Protein AF-A0A8J4VB38-F1 (afdb_monomer)

pLDDT: mean 70.92, std 22.75, range [29.94, 98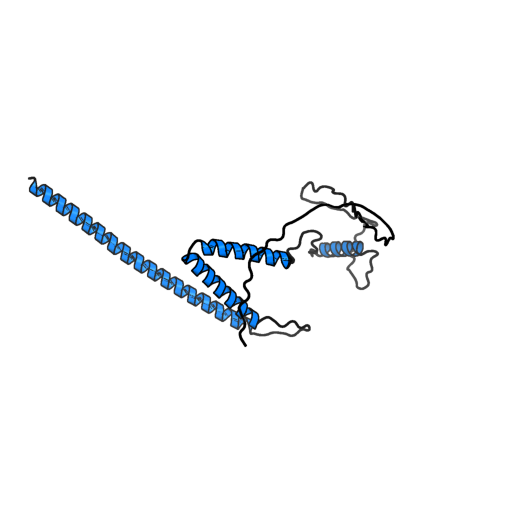.56]

Organism: NCBI:txid60419

Secondary structure (DSSP, 8-state):
---PPPP-------------------------------------------S----S---S----------TT---S-HHHHHHHHHHHHHHTT-------SS--SS---HHHHHHHHHHHHHHHHHHHHT-HHHHHHHHHHHHHHHHHHHHHTTT-------------TTHHHHHHHHHHHHHHHHHHHHHHHHHHHHHHHHHHHHHHHHHHHHHHHHHHHHHHHHHTT-

Sequence (230 aa):
MDFEPLNIENEVMEFDASGSMEDDTATLDVENHDDDYERDYNDESFEGSNPSTSNVFLTHNGEEPNLEPYEGMEFDSEQAARIFYNSYARRIGFSTRCTLGLPSDSQESSAARYDNLRQEAIKYVEEGAESVPIYNVAMAALQEAAKKVAAAKKHGSGVHQSALDNGSPQLQSYSLDQDKEIQALTAELENASQQCEAYRAKLSAVLKNLEEQKLKISVKVQNVRLNLRS

Solvent-accessible surface area (backbone atoms only — not comparable to full-atom values): 15429 Å² total; per-residue (Å²): 141,84,83,81,84,87,84,83,79,93,81,83,85,85,87,86,82,92,87,85,81,89,88,88,86,84,90,81,92,74,78,85,77,82,75,80,78,82,72,90,68,81,83,81,70,89,79,88,75,86,82,84,90,72,86,93,82,89,80,85,74,99,66,87,73,90,72,73,92,55,93,88,73,81,62,101,38,71,67,55,47,52,53,50,54,51,52,50,34,50,74,77,71,42,80,76,84,74,71,76,89,57,88,66,97,71,68,80,48,76,62,55,53,49,53,54,51,49,53,52,54,48,50,55,49,55,61,19,67,75,35,74,73,45,31,54,51,50,52,49,53,52,51,51,50,52,52,52,53,59,54,52,57,76,78,64,84,80,95,76,85,83,84,90,85,80,88,75,85,60,70,59,65,56,51,62,50,53,57,47,52,52,51,52,53,50,52,50,52,51,51,52,49,53,49,51,51,54,50,51,52,54,50,51,54,52,54,54,49,53,52,51,51,52,49,55,50,51,54,50,54,53,49,52,59,49,66,78,71,110

Foldseek 3Di:
DDDDDDDDDDDDDDDDDDDDDDDDDDDDDDDPCPPPPPDDPDPPDDPDDDDDDDDDPDDDDPDDDPDDDDDPDDDPDPVRVVVVVCVNCVVVVHHPPPPPPDDDPPDDDPVRVVVVVVVVVVVLVVQLVVDPVSVVVSVVVVVVVVVVVVVVVVPDDDDDDDDDDDDDPVVVVVVVVVVVVVVVVVVVVVVVVVVVVVVVVVVVVVVVVVVVVVVVVVVVVVVVVVVVVD

Mean predicted aligned error: 24.3 Å

Structure (mmCIF, N/CA/C/O backbone):
data_AF-A0A8J4VB38-F1
#
_entry.id   AF-A0A8J4VB38-F1
#
loop_
_atom_site.group_PDB
_atom_site.id
_atom_site.type_symbol
_atom_site.label_atom_id
_atom_site.label_alt_id
_atom_site.label_comp_id
_atom_site.label_asym_id
_atom_site.label_entity_id
_atom_site.label_seq_id
_atom_site.pdbx_PDB_ins_code
_atom_site.Cartn_x
_atom_site.Cartn_y
_atom_site.Cartn_z
_atom_site.occupancy
_atom_site.B_iso_or_equiv
_atom_site.auth_seq_id
_atom_site.auth_comp_id
_atom_site.auth_asym_id
_atom_site.auth_atom_id
_atom_site.pdbx_PDB_model_num
ATOM 1 N N . MET A 1 1 ? 34.443 -68.037 0.950 1.00 40.59 1 MET A N 1
ATOM 2 C CA . MET A 1 1 ? 35.089 -66.890 0.274 1.00 40.59 1 MET A CA 1
ATOM 3 C C . MET A 1 1 ? 34.704 -65.695 1.097 1.00 40.59 1 MET A C 1
ATOM 5 O O . MET A 1 1 ? 33.592 -65.198 0.969 1.00 40.59 1 MET A O 1
ATOM 9 N N . ASP A 1 2 ? 35.583 -65.350 2.016 1.00 40.06 2 ASP A N 1
ATOM 10 C CA . ASP A 1 2 ? 35.237 -64.622 3.222 1.00 40.06 2 ASP A CA 1
ATOM 11 C C . ASP A 1 2 ? 36.123 -63.380 3.212 1.00 40.06 2 ASP A C 1
ATOM 13 O O . ASP A 1 2 ? 37.342 -63.493 3.087 1.00 40.06 2 ASP A O 1
ATOM 17 N N . PHE A 1 3 ? 35.496 -62.206 3.206 1.00 44.38 3 PHE A N 1
ATOM 18 C CA . PHE A 1 3 ? 36.173 -60.920 3.076 1.00 44.38 3 PHE A CA 1
ATOM 19 C C . PHE A 1 3 ? 36.039 -60.151 4.387 1.00 44.38 3 PHE A C 1
ATOM 21 O O . PHE A 1 3 ? 34.927 -59.914 4.862 1.00 44.38 3 PHE A O 1
ATOM 28 N N . GLU A 1 4 ? 37.176 -59.768 4.960 1.00 61.28 4 GLU A N 1
ATOM 29 C CA . GLU A 1 4 ? 37.238 -58.915 6.146 1.00 61.28 4 GLU A CA 1
ATOM 30 C C . GLU A 1 4 ? 37.005 -57.435 5.778 1.00 61.28 4 GLU A C 1
ATOM 32 O O . GLU A 1 4 ? 37.315 -57.020 4.655 1.00 61.28 4 GLU A O 1
ATOM 37 N N . PRO A 1 5 ? 36.448 -56.620 6.692 1.00 50.09 5 PRO A N 1
ATOM 38 C CA . PRO A 1 5 ? 36.243 -55.194 6.463 1.00 50.09 5 PRO A CA 1
ATOM 39 C C . PRO A 1 5 ? 37.548 -54.403 6.634 1.00 50.09 5 PRO A C 1
ATOM 41 O O . PRO A 1 5 ? 38.309 -54.635 7.573 1.00 50.09 5 PRO A O 1
ATOM 44 N N . LEU A 1 6 ? 37.780 -53.415 5.767 1.00 47.25 6 LEU A N 1
ATOM 45 C CA . LEU A 1 6 ? 38.900 -52.483 5.912 1.00 47.25 6 LEU A CA 1
ATOM 46 C C . LEU A 1 6 ? 38.552 -51.358 6.893 1.00 47.25 6 LEU A C 1
ATOM 48 O O . LEU A 1 6 ? 37.580 -50.629 6.697 1.00 47.25 6 LEU A O 1
ATOM 52 N N . ASN A 1 7 ? 39.382 -51.209 7.923 1.00 41.84 7 ASN A N 1
ATOM 53 C CA . ASN A 1 7 ? 39.377 -50.074 8.840 1.00 41.84 7 ASN A CA 1
ATOM 54 C C . ASN A 1 7 ? 40.265 -48.963 8.249 1.00 41.84 7 ASN A C 1
ATOM 56 O O . ASN A 1 7 ? 41.394 -49.243 7.847 1.00 41.84 7 ASN A O 1
ATOM 60 N N . ILE A 1 8 ? 39.768 -47.726 8.179 1.00 56.31 8 ILE A N 1
ATOM 61 C CA . ILE A 1 8 ? 40.538 -46.553 7.737 1.00 56.31 8 ILE A CA 1
ATOM 62 C C . ILE A 1 8 ? 40.498 -45.525 8.863 1.00 56.31 8 ILE A C 1
ATOM 64 O O . ILE A 1 8 ? 39.429 -45.042 9.235 1.00 56.31 8 ILE A O 1
ATOM 68 N N . GLU A 1 9 ? 41.672 -45.224 9.408 1.00 50.09 9 GLU A N 1
ATOM 69 C CA . GLU A 1 9 ? 41.874 -44.257 10.486 1.00 50.09 9 GLU A CA 1
ATOM 70 C C . GLU A 1 9 ? 42.437 -42.943 9.921 1.00 50.09 9 GLU A C 1
ATOM 72 O O . GLU A 1 9 ? 42.945 -42.898 8.800 1.00 50.09 9 GLU A O 1
ATOM 77 N N . ASN A 1 10 ? 42.302 -41.853 10.679 1.00 42.34 10 ASN A N 1
ATOM 78 C CA . ASN A 1 10 ? 42.813 -40.544 10.272 1.00 42.34 10 ASN A CA 1
ATOM 79 C C . ASN A 1 10 ? 44.345 -40.507 10.346 1.00 42.34 10 ASN A C 1
ATOM 81 O O . ASN A 1 10 ? 44.899 -40.731 11.420 1.00 42.34 10 ASN A O 1
ATOM 85 N N . GLU A 1 11 ? 44.997 -40.042 9.282 1.00 52.12 11 GLU A N 1
ATOM 86 C CA . GLU A 1 11 ? 46.342 -39.466 9.364 1.00 52.12 11 GLU A CA 1
ATOM 87 C C . GLU A 1 11 ? 46.327 -38.012 8.877 1.00 52.12 11 GLU A C 1
ATOM 89 O O . GLU A 1 11 ? 45.588 -37.639 7.962 1.00 52.12 11 GLU A O 1
ATOM 94 N N . VAL A 1 12 ? 47.123 -37.173 9.540 1.00 49.09 12 VAL A N 1
ATOM 95 C CA . VAL A 1 12 ? 47.250 -35.736 9.277 1.00 49.09 12 VAL A CA 1
ATOM 96 C C . VAL A 1 12 ? 48.598 -35.515 8.605 1.00 49.09 12 VAL A C 1
ATOM 98 O O . VAL A 1 12 ? 49.621 -35.871 9.181 1.00 49.09 12 VAL A O 1
ATOM 101 N N . MET A 1 13 ? 48.616 -34.927 7.407 1.00 59.81 13 MET A N 1
ATOM 102 C CA . MET A 1 13 ? 49.867 -34.516 6.763 1.00 59.81 13 MET A CA 1
ATOM 103 C C . MET A 1 13 ? 50.199 -33.067 7.118 1.00 59.81 13 MET A C 1
ATOM 105 O O . MET A 1 13 ? 49.362 -32.173 6.974 1.00 59.81 13 MET A O 1
ATOM 109 N N . GLU A 1 14 ? 51.419 -32.865 7.608 1.00 47.78 14 GLU A N 1
ATOM 110 C CA . GLU A 1 14 ? 51.939 -31.571 8.047 1.00 47.78 14 GLU A CA 1
ATOM 111 C C . GLU A 1 14 ? 52.453 -30.719 6.871 1.00 47.78 14 GLU A C 1
ATOM 113 O O . GLU A 1 14 ? 52.539 -31.165 5.725 1.00 47.78 14 GLU A O 1
ATOM 118 N N . PHE A 1 15 ? 52.754 -29.454 7.163 1.00 40.34 15 PHE A N 1
ATOM 119 C CA . PHE A 1 15 ? 53.189 -28.435 6.209 1.00 40.34 15 PHE A CA 1
ATOM 120 C C . PHE A 1 15 ? 54.667 -28.110 6.441 1.00 40.34 15 PHE A C 1
ATOM 122 O O . PHE A 1 15 ? 55.040 -27.751 7.557 1.00 40.34 15 PHE A O 1
ATOM 129 N N . ASP A 1 16 ? 55.473 -28.171 5.381 1.00 37.62 16 ASP A N 1
ATOM 130 C CA . ASP A 1 16 ? 56.894 -27.806 5.389 1.00 37.62 16 ASP A CA 1
ATOM 131 C C . ASP A 1 16 ? 57.184 -26.708 4.352 1.00 37.62 16 ASP A C 1
ATOM 133 O O . ASP A 1 16 ? 56.470 -26.566 3.355 1.00 37.62 16 ASP A O 1
ATOM 137 N N . ALA A 1 17 ? 58.219 -25.902 4.600 1.00 45.97 17 ALA A N 1
ATOM 138 C CA . ALA A 1 17 ? 58.431 -24.632 3.906 1.00 45.97 17 ALA A CA 1
ATOM 139 C C . ALA A 1 17 ? 59.896 -24.324 3.546 1.00 45.97 17 ALA A C 1
ATOM 141 O O . ALA A 1 17 ? 60.837 -24.778 4.192 1.00 45.97 17 ALA A O 1
ATOM 142 N N . SER A 1 18 ? 60.045 -23.401 2.586 1.00 42.66 18 SER A N 1
ATOM 143 C CA . SER A 1 18 ? 61.279 -22.744 2.113 1.00 42.66 18 SER A CA 1
ATOM 144 C C . SER A 1 18 ? 62.219 -23.544 1.190 1.00 42.66 18 SER A C 1
ATOM 146 O O . SER A 1 18 ? 62.441 -24.739 1.343 1.00 42.66 18 SER A O 1
ATOM 148 N N . GLY A 1 19 ? 62.777 -22.827 0.208 1.00 40.44 19 GLY A N 1
ATOM 149 C CA . GLY A 1 19 ? 63.703 -23.308 -0.823 1.00 40.44 19 GLY A CA 1
ATOM 150 C C . GLY A 1 19 ? 63.726 -22.300 -1.978 1.00 40.44 19 GLY A C 1
ATOM 151 O O . GLY A 1 19 ? 62.687 -22.060 -2.583 1.00 40.44 19 GLY A O 1
ATOM 152 N N . SER A 1 20 ? 64.865 -21.650 -2.223 1.00 40.88 20 SER A N 1
ATOM 153 C CA . SER A 1 20 ? 64.996 -20.501 -3.144 1.00 40.88 20 SER A CA 1
ATOM 154 C C . SER A 1 20 ? 65.910 -20.814 -4.338 1.00 40.88 20 SER A C 1
ATOM 156 O O . SER A 1 20 ? 66.574 -21.850 -4.323 1.00 40.88 20 SER A O 1
ATOM 158 N N . MET A 1 21 ? 66.023 -19.836 -5.253 1.00 39.66 21 MET A N 1
ATOM 159 C CA . MET A 1 21 ? 67.118 -19.591 -6.219 1.00 39.66 21 MET A CA 1
ATOM 160 C C . MET A 1 21 ? 66.860 -19.991 -7.692 1.00 39.66 21 MET A C 1
ATOM 162 O O . MET A 1 21 ? 66.861 -21.168 -8.040 1.00 39.66 21 MET A O 1
ATOM 166 N N . GLU A 1 22 ? 66.604 -18.960 -8.518 1.00 45.66 22 GLU A N 1
ATOM 167 C CA . GLU A 1 22 ? 67.346 -18.531 -9.741 1.00 45.66 22 GLU A CA 1
ATOM 168 C C . GLU A 1 22 ? 68.313 -19.567 -10.391 1.00 45.66 22 GLU A C 1
ATOM 170 O O . GLU A 1 22 ? 69.039 -20.256 -9.677 1.00 45.66 22 GLU A O 1
ATOM 175 N N . ASP A 1 23 ? 68.498 -19.712 -11.717 1.00 42.47 23 ASP A N 1
ATOM 176 C CA . ASP A 1 23 ? 68.126 -18.936 -12.934 1.00 42.47 23 ASP A CA 1
ATOM 177 C C . ASP A 1 23 ? 68.368 -19.845 -14.195 1.00 42.47 23 ASP A C 1
ATOM 179 O O . ASP A 1 23 ? 68.808 -20.982 -14.009 1.00 42.47 23 ASP A O 1
ATOM 183 N N . ASP A 1 24 ? 68.172 -19.556 -15.500 1.00 42.38 24 ASP A N 1
ATOM 184 C CA . ASP A 1 24 ? 67.774 -18.413 -16.372 1.00 42.38 24 ASP A CA 1
ATOM 185 C C . ASP A 1 24 ? 67.319 -18.997 -17.766 1.00 42.38 24 ASP A C 1
ATOM 187 O O . ASP A 1 24 ? 67.449 -20.203 -18.002 1.00 42.38 24 ASP A O 1
ATOM 191 N N . THR A 1 25 ? 66.873 -18.146 -18.709 1.00 35.03 25 THR A N 1
ATOM 192 C CA . THR A 1 25 ? 66.947 -18.204 -20.202 1.00 35.03 25 THR A CA 1
ATOM 193 C C . THR A 1 25 ? 65.642 -18.252 -21.033 1.00 35.03 25 THR A C 1
ATOM 195 O O . THR A 1 25 ? 64.782 -19.110 -20.862 1.00 35.03 25 THR A O 1
ATOM 198 N N . ALA A 1 26 ? 65.596 -17.367 -22.048 1.00 40.06 26 ALA A N 1
ATOM 199 C CA . ALA A 1 26 ? 64.698 -17.314 -23.222 1.00 40.06 26 ALA A CA 1
ATOM 200 C C . ALA A 1 26 ? 63.189 -17.016 -22.984 1.00 40.06 26 ALA A C 1
ATOM 202 O O . ALA A 1 26 ? 62.338 -17.898 -23.040 1.00 40.06 26 ALA A O 1
ATOM 203 N N . THR A 1 27 ? 62.819 -15.764 -22.688 1.00 42.28 27 THR A N 1
ATOM 204 C CA . THR A 1 27 ? 62.381 -14.729 -23.670 1.00 42.28 27 THR A CA 1
ATOM 205 C C . THR A 1 27 ? 61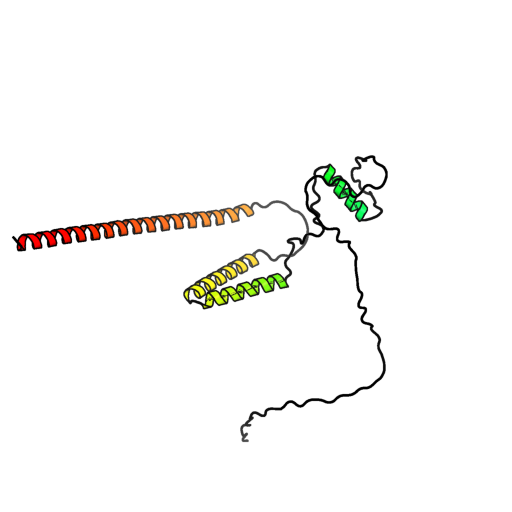.140 -15.056 -24.524 1.00 42.28 27 THR A C 1
ATOM 207 O O . THR A 1 27 ? 61.247 -15.664 -25.592 1.00 42.28 27 THR A O 1
ATOM 210 N N . LEU A 1 28 ? 59.991 -14.495 -24.136 1.00 43.44 28 LEU A N 1
ATOM 211 C CA . LEU A 1 28 ? 58.985 -13.974 -25.069 1.00 43.44 28 LEU A CA 1
ATOM 212 C C . LEU A 1 28 ? 58.445 -12.658 -24.505 1.00 43.44 28 LEU A C 1
ATOM 214 O O . LEU A 1 28 ? 57.726 -12.658 -23.508 1.00 43.44 28 LEU A O 1
ATOM 218 N N . ASP A 1 29 ? 58.807 -11.550 -25.143 1.00 45.84 29 ASP A N 1
ATOM 219 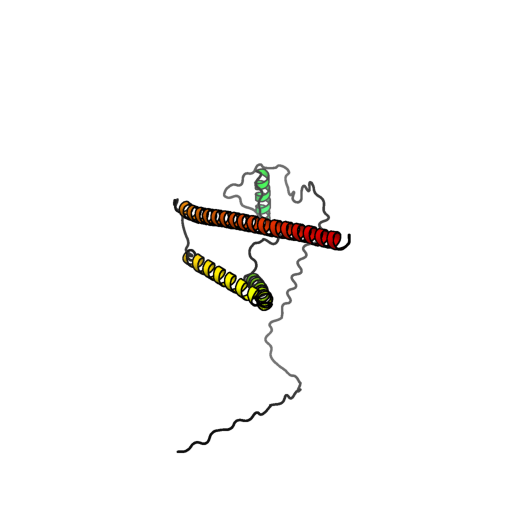C CA . ASP A 1 29 ? 58.418 -10.215 -24.703 1.00 45.84 29 ASP A CA 1
ATOM 220 C C . ASP A 1 29 ? 56.950 -9.930 -25.045 1.00 45.84 29 ASP A C 1
ATOM 222 O O . ASP A 1 29 ? 56.557 -9.857 -26.212 1.00 45.84 29 ASP A O 1
ATOM 226 N N . VAL A 1 30 ? 56.141 -9.725 -24.008 1.00 49.38 30 VAL A N 1
ATOM 227 C CA . VAL A 1 30 ? 54.924 -8.913 -24.074 1.00 49.38 30 VAL A CA 1
ATOM 228 C C . VAL A 1 30 ? 55.053 -7.902 -22.947 1.00 49.38 30 VAL A C 1
ATOM 230 O O . VAL A 1 30 ? 54.778 -8.206 -21.787 1.00 49.38 30 VAL A O 1
ATOM 233 N N . GLU A 1 31 ? 55.565 -6.723 -23.288 1.00 41.19 31 GLU A N 1
ATOM 234 C CA . GLU A 1 31 ? 55.698 -5.611 -22.353 1.00 41.19 31 GLU A CA 1
ATOM 235 C C . GLU A 1 31 ? 54.313 -5.239 -21.804 1.00 41.19 31 GLU A C 1
ATOM 237 O O . GLU A 1 31 ? 53.344 -5.126 -22.561 1.00 41.19 31 GLU A O 1
ATOM 242 N N . ASN A 1 32 ? 54.211 -5.030 -20.488 1.00 46.22 32 ASN A N 1
ATOM 243 C CA . ASN A 1 32 ? 53.030 -4.382 -19.926 1.00 46.22 32 ASN A CA 1
ATOM 244 C C . ASN A 1 32 ? 53.062 -2.924 -20.387 1.00 46.22 32 ASN A C 1
ATOM 246 O O . ASN A 1 32 ? 53.842 -2.123 -19.872 1.00 46.22 32 ASN A O 1
ATOM 250 N N . HIS A 1 33 ? 52.249 -2.593 -21.388 1.00 46.50 33 HIS A N 1
ATOM 251 C CA . HIS A 1 33 ? 52.034 -1.208 -21.771 1.00 46.50 33 HIS A CA 1
ATOM 252 C C . HIS A 1 33 ? 51.078 -0.590 -20.747 1.00 46.50 33 HIS A C 1
ATOM 254 O O . HIS A 1 33 ? 49.858 -0.645 -20.906 1.00 46.50 33 HIS A O 1
ATOM 260 N N . ASP A 1 34 ? 51.654 -0.060 -19.665 1.00 50.47 34 ASP A N 1
ATOM 261 C CA . ASP A 1 34 ? 50.984 0.852 -18.737 1.00 50.47 34 ASP A CA 1
ATOM 262 C C . ASP A 1 34 ? 50.689 2.162 -19.489 1.00 50.47 34 ASP A C 1
ATOM 264 O O . ASP A 1 34 ? 51.406 3.157 -19.376 1.00 50.47 34 ASP A O 1
ATOM 268 N N . ASP A 1 35 ? 49.673 2.106 -20.351 1.00 44.75 35 ASP A N 1
ATOM 269 C CA . ASP A 1 35 ? 49.292 3.174 -21.271 1.00 44.75 35 ASP A CA 1
ATOM 270 C C . ASP A 1 35 ? 48.516 4.246 -20.485 1.00 44.75 35 ASP A C 1
ATOM 272 O O . ASP A 1 35 ? 47.288 4.225 -20.352 1.00 44.75 35 ASP A O 1
ATOM 276 N N . ASP A 1 36 ? 49.294 5.136 -19.868 1.00 46.00 36 ASP A N 1
ATOM 277 C CA . ASP A 1 36 ? 48.858 6.273 -19.062 1.00 46.00 36 ASP A CA 1
ATOM 278 C C . ASP A 1 36 ? 48.104 7.293 -19.930 1.00 46.00 36 ASP A C 1
ATOM 280 O O . ASP A 1 36 ? 48.658 8.275 -20.431 1.00 46.00 36 ASP A O 1
ATOM 284 N N . TYR A 1 37 ? 46.810 7.039 -20.146 1.00 42.09 37 TYR A N 1
ATOM 285 C CA . TYR A 1 37 ? 45.898 7.953 -20.833 1.00 42.09 37 TYR A CA 1
ATOM 286 C C . TYR A 1 37 ? 45.512 9.147 -19.946 1.00 42.09 37 TYR A C 1
ATOM 288 O O . TYR A 1 37 ? 44.326 9.407 -19.716 1.00 42.09 37 TYR A O 1
ATOM 296 N N . GLU A 1 38 ? 46.518 9.900 -19.499 1.00 50.62 38 GLU A N 1
ATOM 297 C CA . GLU A 1 38 ? 46.377 11.243 -18.941 1.00 50.62 38 GLU A CA 1
ATOM 298 C C . GLU A 1 38 ? 45.696 12.146 -19.977 1.00 50.62 38 GLU A C 1
ATOM 300 O O . GLU A 1 38 ? 46.307 12.677 -20.913 1.00 50.62 38 GLU A O 1
ATOM 305 N N . ARG A 1 39 ? 44.371 12.262 -19.855 1.00 43.78 39 ARG A N 1
ATOM 306 C CA . ARG A 1 39 ? 43.559 13.126 -20.703 1.00 43.78 39 ARG A CA 1
ATOM 307 C C . ARG A 1 39 ? 43.103 14.332 -19.911 1.00 43.78 39 ARG A C 1
ATOM 309 O O . ARG A 1 39 ? 41.961 14.388 -19.459 1.00 43.78 39 ARG A O 1
ATOM 316 N N . ASP A 1 40 ? 44.008 15.305 -19.860 1.00 42.47 40 ASP A N 1
ATOM 317 C CA . ASP A 1 40 ? 43.775 16.681 -19.430 1.00 42.47 40 ASP A CA 1
ATOM 318 C C . ASP A 1 40 ? 42.499 17.263 -20.072 1.00 42.47 40 ASP A C 1
ATOM 320 O O . ASP A 1 40 ? 42.485 17.804 -21.183 1.00 42.47 40 ASP A O 1
ATOM 324 N N . TYR A 1 41 ? 41.400 17.128 -19.336 1.00 39.94 41 TYR A N 1
ATOM 325 C CA . TYR A 1 41 ? 40.196 17.926 -19.464 1.00 39.94 41 TYR A CA 1
ATOM 326 C C . TYR A 1 41 ? 40.224 18.942 -18.325 1.00 39.94 41 TYR A C 1
ATOM 328 O O . TYR A 1 41 ? 39.728 18.656 -17.238 1.00 39.94 41 TYR A O 1
ATOM 336 N N . ASN A 1 42 ? 40.827 20.105 -18.593 1.00 39.53 42 ASN A N 1
ATOM 337 C CA . ASN A 1 42 ? 41.009 21.205 -17.642 1.00 39.53 42 ASN A CA 1
ATOM 338 C C . ASN A 1 42 ? 39.767 21.425 -16.749 1.00 39.53 42 ASN A C 1
ATOM 340 O O . ASN A 1 42 ? 38.695 21.798 -17.236 1.00 39.53 42 ASN A O 1
ATOM 344 N N . ASP A 1 43 ? 39.943 21.229 -15.439 1.00 44.59 43 ASP A N 1
ATOM 345 C CA . ASP A 1 43 ? 38.922 21.438 -14.405 1.00 44.59 43 ASP A CA 1
ATOM 346 C C . ASP A 1 43 ? 38.745 22.931 -14.078 1.00 44.59 43 ASP A C 1
ATOM 348 O O . ASP A 1 43 ? 39.126 23.433 -13.018 1.00 44.59 43 ASP A O 1
ATOM 352 N N . GLU A 1 44 ? 38.130 23.661 -15.005 1.00 38.47 44 GLU A N 1
ATOM 353 C CA . GLU A 1 44 ? 37.659 25.031 -14.770 1.00 38.47 44 GLU A CA 1
ATOM 354 C C . GLU A 1 44 ? 36.284 25.034 -14.075 1.00 38.47 44 GLU A C 1
ATOM 356 O O . GLU A 1 44 ? 35.275 25.515 -14.597 1.00 38.47 44 GLU A O 1
ATOM 361 N N . SER A 1 45 ? 36.266 24.454 -12.871 1.00 34.75 45 SER A N 1
ATOM 362 C CA . SER A 1 45 ? 35.655 25.028 -11.664 1.00 34.75 45 SER A CA 1
ATOM 363 C C . SER A 1 45 ? 34.322 25.773 -11.851 1.00 34.75 45 SER A C 1
ATOM 365 O O . SER A 1 45 ? 34.268 26.982 -12.086 1.00 34.75 45 SER A O 1
ATOM 367 N N . PHE A 1 46 ? 33.209 25.070 -11.617 1.00 41.47 46 PHE A N 1
ATOM 368 C CA . PHE A 1 46 ? 31.875 25.677 -11.537 1.00 41.47 46 PHE A CA 1
ATOM 369 C C . PHE A 1 46 ? 31.708 26.542 -10.268 1.00 41.47 46 PHE A C 1
ATOM 371 O O . PHE A 1 46 ? 31.165 26.090 -9.257 1.00 41.47 46 PHE A O 1
ATOM 378 N N . GLU A 1 47 ? 32.104 27.817 -10.321 1.00 36.84 47 GLU A N 1
ATOM 379 C CA . GLU A 1 47 ? 31.578 28.826 -9.390 1.00 36.84 47 GLU A CA 1
ATOM 380 C C . GLU A 1 47 ? 30.178 29.277 -9.838 1.00 36.84 47 GLU A C 1
ATOM 382 O O . GLU A 1 47 ? 29.955 29.757 -10.952 1.00 36.84 47 GLU A O 1
ATOM 387 N N . GLY A 1 48 ? 29.188 29.067 -8.969 1.00 38.03 48 GLY A N 1
ATOM 388 C CA . GLY A 1 48 ? 27.783 29.140 -9.355 1.00 38.03 48 GLY A CA 1
ATOM 389 C C . GLY A 1 48 ? 27.190 30.550 -9.372 1.00 38.03 48 GLY A C 1
ATOM 390 O O . GLY A 1 48 ? 27.169 31.241 -8.353 1.00 38.03 48 GLY A O 1
ATOM 391 N N . SER A 1 49 ? 26.551 30.921 -10.486 1.00 29.94 49 SER A N 1
ATOM 392 C CA . SER A 1 49 ? 25.411 31.852 -10.506 1.00 29.94 49 SER A CA 1
ATOM 393 C C . SER A 1 49 ? 24.585 31.722 -11.789 1.00 29.94 49 SER A C 1
ATOM 395 O O . SER A 1 49 ? 25.098 31.858 -12.894 1.00 29.94 49 SER A O 1
ATOM 397 N N . ASN A 1 50 ? 23.270 31.539 -11.640 1.00 41.88 50 ASN A N 1
ATOM 398 C CA . ASN A 1 50 ? 22.313 31.972 -12.662 1.00 41.88 50 ASN A CA 1
ATOM 399 C C . ASN A 1 50 ? 22.109 33.497 -12.520 1.00 41.88 50 ASN A C 1
ATOM 401 O O . ASN A 1 50 ? 22.134 33.969 -11.381 1.00 41.88 50 ASN A O 1
ATOM 405 N N . PRO A 1 51 ? 21.806 34.265 -13.590 1.00 45.72 51 PRO A N 1
ATOM 406 C CA . PRO A 1 51 ? 21.457 33.827 -14.947 1.00 45.72 51 PRO A CA 1
ATOM 407 C C . PRO A 1 51 ? 22.367 34.405 -16.062 1.00 45.72 51 PRO A C 1
ATOM 409 O O . PRO A 1 51 ? 23.228 35.245 -15.824 1.00 45.72 51 PRO A O 1
ATOM 412 N N . SER A 1 52 ? 22.060 34.040 -17.315 1.00 41.06 52 SER A N 1
ATOM 413 C CA . SER A 1 52 ? 22.482 34.746 -18.545 1.00 41.06 52 SER A CA 1
ATOM 414 C C . SER A 1 52 ? 23.922 34.556 -19.057 1.00 41.06 52 SER A C 1
ATOM 416 O O . SER A 1 52 ? 24.505 35.491 -19.607 1.00 41.06 52 SER A O 1
ATOM 418 N N . THR A 1 53 ? 24.462 33.334 -19.030 1.00 39.06 53 THR A N 1
ATOM 419 C CA . THR A 1 53 ? 25.684 32.998 -19.790 1.00 39.06 53 THR A CA 1
ATOM 420 C C . THR A 1 53 ? 25.396 32.898 -21.293 1.00 39.06 53 THR A C 1
ATOM 422 O O . THR A 1 53 ? 25.028 31.843 -21.816 1.00 39.06 53 THR A O 1
ATOM 425 N N . SER A 1 54 ? 25.553 34.015 -22.003 1.00 45.69 54 SER A N 1
ATOM 426 C CA . SER A 1 54 ? 25.648 34.021 -23.468 1.00 45.69 54 SER A CA 1
ATOM 427 C C . SER A 1 54 ? 27.072 33.672 -23.915 1.00 45.69 54 SER A C 1
ATOM 429 O O . SER A 1 54 ? 28.031 34.086 -23.275 1.00 45.69 54 SER A O 1
ATOM 431 N N . ASN A 1 55 ? 27.187 33.008 -25.068 1.00 43.06 55 ASN A N 1
ATOM 432 C CA . ASN A 1 55 ? 28.397 32.883 -25.895 1.00 43.06 55 ASN A CA 1
ATOM 433 C C . ASN A 1 55 ? 29.608 32.106 -25.328 1.00 43.06 55 ASN A C 1
ATOM 435 O O . ASN A 1 55 ? 30.565 32.713 -24.863 1.00 43.06 55 ASN A O 1
ATOM 439 N N . VAL A 1 56 ? 29.669 30.793 -25.602 1.00 41.97 56 VAL A N 1
ATOM 440 C CA . VAL A 1 56 ? 30.946 30.104 -25.918 1.00 41.97 56 VAL A CA 1
ATOM 441 C C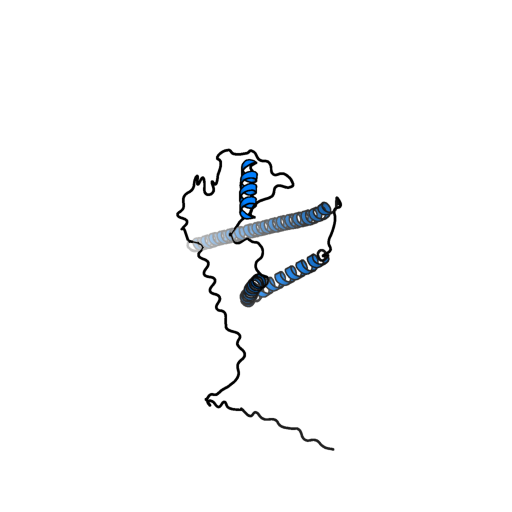 . VAL A 1 56 ? 30.781 29.157 -27.122 1.00 41.97 56 VAL A C 1
ATOM 443 O O . VAL A 1 56 ? 30.945 27.949 -27.009 1.00 41.97 56 VAL A O 1
ATOM 446 N N . PHE A 1 57 ? 30.420 29.710 -28.286 1.00 34.97 57 PHE A N 1
ATOM 447 C CA . PHE A 1 57 ? 31.135 29.449 -29.549 1.00 34.97 57 PHE A CA 1
ATOM 448 C C . PHE A 1 57 ? 30.667 30.442 -30.625 1.00 34.97 57 PHE A C 1
ATOM 450 O O . PHE A 1 57 ? 29.554 30.349 -31.133 1.00 34.97 57 PHE A O 1
ATOM 457 N N . LEU A 1 58 ? 31.521 31.406 -30.968 1.00 44.59 58 LEU A N 1
ATOM 458 C CA . LEU A 1 58 ? 31.320 32.352 -32.068 1.00 44.59 58 LEU A CA 1
ATOM 459 C C . LEU A 1 58 ? 32.542 32.250 -32.978 1.00 44.59 58 LEU A C 1
ATOM 461 O O . LEU A 1 58 ? 33.613 32.738 -32.626 1.00 44.59 58 LEU A O 1
ATOM 465 N N . THR A 1 59 ? 32.394 31.600 -34.133 1.00 37.12 59 THR A N 1
ATOM 466 C CA . THR A 1 59 ? 33.454 31.519 -35.147 1.00 37.12 59 THR A CA 1
ATOM 467 C C . THR A 1 59 ? 32.905 31.896 -36.518 1.00 37.12 59 THR A C 1
ATOM 469 O O . THR A 1 59 ? 32.047 31.219 -37.062 1.00 37.12 59 THR A O 1
ATOM 472 N N . HIS A 1 60 ? 33.439 33.006 -37.031 1.00 40.41 60 HIS A N 1
ATOM 473 C CA . HIS A 1 60 ? 33.230 33.608 -38.349 1.00 40.41 60 HIS A CA 1
ATOM 474 C C . HIS A 1 60 ? 31.808 34.001 -38.801 1.00 40.41 60 HIS A C 1
ATOM 476 O O . HIS A 1 60 ? 30.903 33.192 -38.931 1.00 40.41 60 HIS A O 1
ATOM 482 N N . ASN A 1 61 ? 31.716 35.276 -39.202 1.00 35.91 61 ASN A N 1
ATOM 483 C CA . ASN A 1 61 ? 30.642 35.910 -39.978 1.00 35.91 61 ASN A CA 1
ATOM 484 C C . ASN A 1 61 ? 29.311 36.069 -39.215 1.00 35.91 61 ASN A C 1
ATOM 486 O O . ASN A 1 61 ? 28.433 35.217 -39.243 1.00 35.91 61 ASN A O 1
ATOM 490 N N . GLY A 1 62 ? 29.172 37.216 -38.539 1.00 42.44 62 GLY A N 1
ATOM 491 C CA . GLY A 1 62 ? 28.045 37.561 -37.664 1.00 42.44 62 GLY A CA 1
ATOM 492 C C . GLY A 1 62 ? 26.762 37.995 -38.377 1.00 42.44 62 GLY A C 1
ATOM 493 O O . GLY A 1 62 ? 26.247 39.073 -38.095 1.00 42.44 62 GLY A O 1
ATOM 494 N N . GLU A 1 63 ? 26.234 37.147 -39.252 1.00 43.59 63 GLU A N 1
ATOM 495 C CA . GLU A 1 63 ? 24.818 37.143 -39.627 1.00 43.59 63 GLU A CA 1
ATOM 496 C C . GLU A 1 63 ? 24.231 35.819 -39.118 1.00 43.59 63 GLU A C 1
ATOM 498 O O . GLU A 1 63 ? 24.862 34.779 -39.288 1.00 43.59 63 GLU A O 1
ATOM 503 N N . GLU A 1 64 ? 23.048 35.811 -38.490 1.00 53.38 64 GLU A N 1
ATOM 504 C CA . GLU A 1 64 ? 22.305 34.550 -38.353 1.00 53.38 64 GLU A CA 1
ATOM 505 C C . GLU A 1 64 ? 21.659 34.245 -39.710 1.00 53.38 64 GLU A C 1
ATOM 507 O O . GLU A 1 64 ? 20.669 34.900 -40.058 1.00 53.38 64 GLU A O 1
ATOM 512 N N . PRO A 1 65 ? 22.120 33.241 -40.480 1.00 52.50 65 PRO A N 1
ATOM 513 C CA . PRO A 1 65 ? 21.242 32.676 -41.477 1.00 52.50 65 PRO A CA 1
ATOM 514 C C . PRO A 1 65 ? 20.114 31.971 -40.717 1.00 52.50 65 PRO A C 1
ATOM 516 O O . PRO A 1 65 ? 20.354 31.112 -39.860 1.00 52.50 65 PRO A O 1
ATOM 519 N N . ASN A 1 66 ? 18.866 32.282 -41.067 1.00 64.31 66 ASN A N 1
ATOM 520 C CA . ASN A 1 66 ? 17.714 31.450 -40.713 1.00 64.31 66 ASN A CA 1
ATOM 521 C C . ASN A 1 66 ? 17.739 30.172 -41.570 1.00 64.31 66 ASN A C 1
ATOM 523 O O . ASN A 1 66 ? 16.839 29.912 -42.362 1.00 64.31 66 ASN A O 1
ATOM 527 N N . LEU A 1 67 ? 18.843 29.426 -41.471 1.00 73.75 67 LEU A N 1
ATOM 528 C CA . LEU A 1 67 ? 19.114 28.234 -42.252 1.00 73.75 67 LEU A CA 1
ATOM 529 C C . LEU A 1 67 ? 18.305 27.085 -41.657 1.00 73.75 67 LEU A C 1
ATOM 531 O O . LEU A 1 67 ? 18.628 26.562 -40.587 1.00 73.75 67 LEU A O 1
ATOM 535 N N . GLU A 1 68 ? 17.233 26.724 -42.346 1.00 84.88 68 GLU A N 1
ATOM 536 C CA . GLU A 1 68 ? 16.503 25.496 -42.071 1.00 84.88 68 GLU A CA 1
ATOM 537 C C . GLU A 1 68 ? 17.382 24.296 -42.491 1.00 84.88 68 GLU A C 1
ATOM 539 O O . GLU A 1 68 ? 17.994 24.336 -43.565 1.00 84.88 68 GLU A O 1
ATOM 544 N N . PRO A 1 69 ? 17.509 23.242 -41.661 1.00 89.56 69 PRO A N 1
ATOM 545 C CA . PRO A 1 69 ? 18.201 22.020 -42.034 1.00 89.56 69 PRO A CA 1
ATOM 546 C C . PRO A 1 69 ? 17.533 21.397 -43.259 1.00 89.56 69 PRO A C 1
ATOM 548 O O . PRO A 1 69 ? 16.319 21.190 -43.269 1.00 89.56 69 PRO A O 1
ATOM 551 N N . TYR A 1 70 ? 18.332 21.071 -44.269 1.00 85.88 70 TYR A N 1
ATOM 552 C CA . TYR A 1 70 ? 17.872 20.445 -45.504 1.00 85.88 70 TYR A CA 1
ATOM 553 C C . TYR A 1 70 ? 18.592 19.114 -45.745 1.00 85.88 70 TYR A C 1
ATOM 555 O O . TYR A 1 70 ? 19.694 18.870 -45.248 1.00 85.88 70 TYR A O 1
ATOM 563 N N . GLU A 1 71 ? 17.950 18.234 -46.509 1.00 85.06 71 GLU A N 1
ATOM 564 C CA . GLU A 1 71 ? 18.505 16.933 -46.880 1.00 85.06 71 GLU A CA 1
ATOM 565 C C . GLU A 1 71 ? 19.741 17.116 -47.778 1.00 85.06 71 GLU A C 1
ATOM 567 O O . GLU A 1 71 ? 19.685 17.826 -48.781 1.00 85.06 71 GLU A O 1
ATOM 572 N N . GLY A 1 72 ? 20.870 16.511 -47.395 1.00 87.12 72 GLY A N 1
ATOM 573 C CA . GLY A 1 72 ? 22.171 16.737 -48.041 1.00 87.12 72 GLY A CA 1
ATOM 574 C C . GLY A 1 72 ? 23.023 17.862 -47.432 1.00 87.12 72 GLY A C 1
ATOM 575 O O . GLY A 1 72 ? 24.036 18.230 -48.018 1.00 87.12 72 GLY A O 1
ATOM 576 N N . MET A 1 73 ? 22.653 18.412 -46.269 1.00 89.62 73 MET A N 1
ATOM 577 C CA . MET A 1 73 ? 23.532 19.303 -45.499 1.00 89.62 73 MET A CA 1
ATOM 578 C C . MET A 1 73 ? 24.682 18.511 -44.845 1.00 89.62 73 MET A C 1
ATOM 580 O O . MET A 1 73 ? 24.477 17.799 -43.860 1.00 89.62 73 MET A O 1
ATOM 584 N N . GLU A 1 74 ? 25.889 18.647 -45.393 1.00 92.31 74 GLU A N 1
ATOM 585 C CA . GLU A 1 74 ? 27.129 18.063 -44.859 1.00 92.31 74 GLU A CA 1
ATOM 586 C C . GLU A 1 74 ? 27.807 18.988 -43.826 1.00 92.31 74 GLU A C 1
ATOM 588 O O . GLU A 1 74 ? 27.566 20.196 -43.798 1.00 92.31 74 GLU A O 1
ATOM 593 N N . PHE A 1 75 ? 28.661 18.420 -42.965 1.00 91.56 75 PHE A N 1
ATOM 594 C CA . PHE A 1 75 ? 29.394 19.141 -41.916 1.00 91.56 75 PHE A CA 1
ATOM 595 C C . PHE A 1 75 ? 30.835 18.635 -41.803 1.00 91.56 75 PHE A C 1
ATOM 597 O O . PHE A 1 75 ? 31.059 17.427 -41.771 1.00 91.56 75 PHE A O 1
ATOM 604 N N . ASP A 1 76 ? 31.794 19.545 -41.609 1.00 88.12 76 ASP A N 1
ATOM 605 C CA . ASP A 1 76 ? 33.224 19.211 -41.465 1.00 88.12 76 ASP A CA 1
ATOM 606 C C . ASP A 1 76 ? 33.553 18.394 -40.196 1.00 88.12 76 ASP A C 1
ATOM 608 O O . ASP A 1 76 ? 34.656 17.869 -40.049 1.00 88.12 76 ASP A O 1
ATOM 612 N N . SER A 1 77 ? 32.621 18.308 -39.238 1.00 91.69 77 SER A N 1
ATOM 613 C CA . SER A 1 77 ? 32.747 17.468 -38.042 1.00 91.69 77 SER A CA 1
ATOM 614 C C . SER A 1 77 ? 31.396 17.172 -37.384 1.00 91.69 77 SER A C 1
ATOM 616 O O . SER A 1 77 ? 30.451 17.961 -37.472 1.00 91.69 77 SER A O 1
ATOM 618 N N . GLU A 1 78 ? 31.337 16.078 -36.618 1.00 84.56 78 GLU A N 1
ATOM 619 C CA . GLU A 1 78 ? 30.208 15.756 -35.731 1.00 84.56 78 GLU A CA 1
ATOM 620 C C . GLU A 1 78 ? 29.901 16.912 -34.763 1.00 84.56 78 GLU A C 1
ATOM 622 O O . GLU A 1 78 ? 28.743 17.267 -34.552 1.00 84.56 78 GLU A O 1
ATOM 627 N N . GLN A 1 79 ? 30.939 17.556 -34.218 1.00 73.75 79 GLN A N 1
ATOM 628 C CA . GLN A 1 79 ? 30.800 18.693 -33.307 1.00 73.75 79 GLN A CA 1
ATOM 629 C C . GLN A 1 79 ? 30.106 19.888 -33.981 1.00 73.75 79 GLN A C 1
ATOM 631 O O . GLN A 1 79 ? 29.255 20.522 -33.354 1.00 73.75 79 GLN A O 1
ATOM 636 N N . ALA A 1 80 ? 30.412 20.174 -35.252 1.00 86.81 80 ALA A N 1
ATOM 637 C CA . ALA A 1 80 ? 29.748 21.228 -36.018 1.00 86.81 80 ALA A CA 1
ATOM 638 C C . ALA A 1 80 ? 28.264 20.903 -36.260 1.00 86.81 80 ALA A C 1
ATOM 640 O O . ALA A 1 80 ? 27.403 21.731 -35.956 1.00 86.81 80 ALA A O 1
ATOM 641 N N . ALA A 1 81 ? 27.954 19.674 -36.693 1.00 89.12 81 ALA A N 1
ATOM 642 C CA . ALA A 1 81 ? 26.576 19.198 -36.840 1.00 89.12 81 ALA A CA 1
ATOM 643 C C . ALA A 1 81 ? 25.799 19.307 -35.515 1.00 89.12 81 ALA A C 1
ATOM 645 O O . ALA A 1 81 ? 24.697 19.859 -35.458 1.00 89.12 81 ALA A O 1
ATOM 646 N N . ARG A 1 82 ? 26.407 18.850 -34.413 1.00 84.75 82 ARG A N 1
ATOM 647 C CA . ARG A 1 82 ? 25.837 18.905 -33.064 1.00 84.75 82 ARG A CA 1
ATOM 648 C C . ARG A 1 82 ? 25.552 20.344 -32.632 1.00 84.75 82 ARG A C 1
ATOM 650 O O . ARG A 1 82 ? 24.470 20.605 -32.111 1.00 84.75 82 ARG A O 1
ATOM 657 N N . ILE A 1 83 ? 26.472 21.286 -32.845 1.00 87.31 83 ILE A N 1
ATOM 658 C CA . ILE A 1 83 ? 26.263 22.706 -32.506 1.00 87.31 83 ILE A CA 1
ATOM 659 C C . ILE A 1 83 ? 25.133 23.307 -33.355 1.00 87.31 83 ILE A C 1
ATOM 661 O O . ILE A 1 83 ? 24.250 23.971 -32.802 1.00 87.31 83 ILE A O 1
ATOM 665 N N . PHE A 1 84 ? 25.105 23.027 -34.661 1.00 89.69 84 PHE A N 1
ATOM 666 C CA . PHE A 1 84 ? 24.070 23.517 -35.573 1.00 89.69 84 PHE A CA 1
ATOM 667 C C . PHE A 1 84 ? 22.671 23.034 -35.170 1.00 89.69 84 PHE A C 1
ATOM 669 O O . PHE A 1 84 ? 21.788 23.858 -34.930 1.00 89.69 84 PHE A O 1
ATOM 676 N N . TYR A 1 85 ? 22.470 21.724 -34.995 1.00 89.75 85 TYR A N 1
ATOM 677 C CA . TYR A 1 85 ? 21.155 21.173 -34.648 1.00 89.75 85 TYR A CA 1
ATOM 678 C C . TYR A 1 85 ? 20.675 21.570 -33.242 1.00 89.75 85 TYR A C 1
ATOM 680 O O . TYR A 1 85 ? 19.480 21.810 -33.064 1.00 89.75 85 TYR A O 1
ATOM 688 N N . ASN A 1 86 ? 21.572 21.717 -32.256 1.00 84.50 86 ASN A N 1
ATOM 689 C CA . ASN A 1 86 ? 21.203 22.268 -30.943 1.00 84.50 86 ASN A CA 1
ATOM 690 C C . ASN A 1 86 ? 20.757 23.738 -31.049 1.00 84.50 86 ASN A C 1
ATOM 692 O O . ASN A 1 86 ? 19.762 24.128 -30.436 1.00 84.50 86 ASN A O 1
ATOM 696 N N . SER A 1 87 ? 21.464 24.545 -31.845 1.00 84.81 87 SER A N 1
ATOM 697 C CA . SER A 1 87 ? 21.132 25.959 -32.073 1.00 84.81 87 SER A CA 1
ATOM 698 C C . SER A 1 87 ? 19.805 26.113 -32.821 1.00 84.81 87 SER A C 1
ATOM 700 O O . SER A 1 87 ? 18.950 26.895 -32.404 1.00 84.81 87 SER A O 1
ATOM 702 N N . TYR A 1 88 ? 19.596 25.307 -33.867 1.00 88.94 88 TYR A N 1
ATOM 703 C CA . TYR A 1 88 ? 18.342 25.229 -34.612 1.00 88.94 88 TYR A CA 1
ATOM 704 C C . TYR A 1 88 ? 17.175 24.847 -33.696 1.00 88.94 88 TYR A C 1
ATOM 706 O O . TYR A 1 88 ? 16.242 25.632 -33.558 1.00 88.94 88 TYR A O 1
ATOM 714 N N . ALA A 1 89 ? 17.248 23.708 -32.994 1.00 85.88 89 ALA A N 1
ATOM 715 C CA . ALA A 1 89 ? 16.179 23.252 -32.103 1.00 85.88 89 ALA A CA 1
ATOM 716 C C . ALA A 1 89 ? 15.772 24.341 -31.094 1.00 85.88 89 ALA A C 1
ATOM 718 O O . ALA A 1 89 ? 14.586 24.660 -30.971 1.00 85.88 89 ALA A O 1
ATOM 719 N N . ARG A 1 90 ? 16.763 24.990 -30.463 1.00 83.69 90 ARG A N 1
ATOM 720 C CA . ARG A 1 90 ? 16.550 26.096 -29.522 1.00 83.69 90 ARG A CA 1
ATOM 721 C C . ARG A 1 90 ? 15.828 27.287 -30.165 1.00 83.69 90 ARG A C 1
ATOM 723 O O . ARG A 1 90 ? 14.964 27.870 -29.514 1.00 83.69 90 ARG A O 1
ATOM 730 N N . ARG A 1 91 ? 16.133 27.621 -31.427 1.00 84.19 91 ARG A N 1
ATOM 731 C CA . ARG A 1 91 ? 15.501 28.720 -32.186 1.00 84.19 91 ARG A CA 1
ATOM 732 C C . ARG A 1 91 ? 14.009 28.472 -32.456 1.00 84.19 91 ARG A C 1
ATOM 734 O O . ARG A 1 91 ? 13.234 29.419 -32.397 1.00 84.19 91 ARG A O 1
ATOM 741 N N . ILE A 1 92 ? 13.588 27.218 -32.669 1.00 84.12 92 ILE A N 1
ATOM 742 C CA . ILE A 1 92 ? 12.163 26.837 -32.830 1.00 84.12 92 ILE A CA 1
ATOM 743 C C . ILE A 1 92 ? 11.470 26.491 -31.497 1.00 84.12 92 ILE A C 1
ATOM 745 O O . ILE A 1 92 ? 10.318 26.062 -31.490 1.00 84.12 92 ILE A O 1
ATOM 749 N N . GLY A 1 93 ? 12.145 26.675 -30.358 1.00 83.62 93 GLY A N 1
ATOM 750 C CA . GLY A 1 93 ? 11.590 26.400 -29.027 1.00 83.62 93 GLY A CA 1
ATOM 751 C C . GLY A 1 93 ? 11.633 24.929 -28.593 1.00 83.62 93 GLY A C 1
ATOM 752 O O . GLY A 1 93 ? 11.079 24.588 -27.548 1.00 83.62 93 GLY A O 1
ATOM 753 N N . PHE A 1 94 ? 12.311 24.054 -29.340 1.00 79.44 94 PHE A N 1
ATOM 754 C CA . PHE A 1 94 ? 12.536 22.664 -28.945 1.00 79.44 94 PHE A CA 1
ATOM 755 C C . PHE A 1 94 ? 13.813 22.529 -28.108 1.00 79.44 94 PHE A C 1
ATOM 757 O O . PHE A 1 94 ? 14.895 22.964 -28.497 1.00 79.44 94 PHE A O 1
ATOM 764 N N . SER A 1 95 ? 13.706 21.870 -26.954 1.00 66.38 95 SER A N 1
ATOM 765 C CA . SER A 1 95 ? 14.876 21.485 -26.163 1.00 66.38 95 SER A CA 1
ATOM 766 C C . SER A 1 95 ? 15.380 20.116 -26.616 1.00 66.38 95 SER A C 1
ATOM 768 O O . SER A 1 95 ? 14.701 19.102 -26.444 1.00 66.38 95 SER A O 1
ATOM 770 N N . THR A 1 96 ? 16.591 20.081 -27.165 1.00 64.50 96 THR A N 1
ATOM 771 C CA . THR A 1 96 ? 17.367 18.856 -27.359 1.00 64.50 96 THR A CA 1
ATOM 772 C C . THR A 1 96 ? 17.702 18.248 -25.997 1.00 64.50 96 THR A C 1
ATOM 774 O O . THR A 1 96 ? 18.637 18.669 -25.320 1.00 64.50 96 THR A O 1
ATOM 777 N N . ARG A 1 97 ? 16.950 17.219 -25.587 1.00 65.31 97 ARG A N 1
ATOM 778 C CA . ARG A 1 97 ? 17.160 16.468 -24.331 1.00 65.31 97 ARG A CA 1
ATOM 779 C C . ARG A 1 97 ? 18.403 15.558 -24.354 1.00 65.31 97 ARG A C 1
ATOM 781 O O . ARG A 1 97 ? 18.412 14.496 -23.740 1.00 65.31 97 ARG A O 1
ATOM 788 N N . CYS A 1 98 ? 19.456 15.965 -25.057 1.00 54.91 98 CYS A N 1
ATOM 789 C CA . CYS A 1 98 ? 20.739 15.279 -25.067 1.00 54.91 98 CYS A CA 1
ATOM 790 C C . CYS A 1 98 ? 21.501 15.641 -23.788 1.00 54.91 98 CYS A C 1
ATOM 792 O O . CYS A 1 98 ? 22.298 16.578 -23.772 1.00 54.91 98 CYS A O 1
ATOM 794 N N . THR A 1 99 ? 21.240 14.909 -22.706 1.00 52.66 99 THR A N 1
ATOM 795 C CA . THR A 1 99 ? 22.015 14.988 -21.464 1.00 52.66 99 THR A CA 1
ATOM 796 C C . THR A 1 99 ? 23.406 14.393 -21.686 1.00 52.66 99 THR A C 1
ATOM 798 O O . THR A 1 99 ? 23.639 13.219 -21.406 1.00 52.66 99 THR A O 1
ATOM 801 N N . LEU A 1 100 ? 24.341 15.193 -22.209 1.00 57.25 100 LEU A N 1
ATOM 802 C CA . LEU A 1 100 ? 25.759 14.840 -22.162 1.00 57.25 100 LEU A CA 1
ATOM 803 C C . LEU A 1 100 ? 26.205 14.794 -20.690 1.00 57.25 100 LEU A C 1
ATOM 805 O O . LEU A 1 100 ? 26.006 15.759 -19.956 1.00 57.25 100 LEU A O 1
ATOM 809 N N . GLY A 1 101 ? 26.830 13.693 -20.276 1.00 52.31 101 GLY A N 1
ATOM 810 C CA . GLY A 1 101 ? 27.662 13.625 -19.067 1.00 52.31 101 GLY A CA 1
ATOM 811 C C . GLY A 1 101 ? 26.962 13.511 -17.707 1.00 52.31 101 GLY A C 1
ATOM 812 O O . GLY A 1 101 ? 27.632 13.148 -16.746 1.00 52.31 101 GLY A O 1
ATOM 813 N N . LEU A 1 102 ? 25.650 13.744 -17.586 1.00 49.69 102 LEU A N 1
ATOM 814 C CA . LEU A 1 102 ? 24.932 13.356 -16.363 1.00 49.69 102 LEU A CA 1
ATOM 815 C C . LEU A 1 102 ? 24.661 11.842 -16.378 1.00 49.69 102 LEU A C 1
ATOM 817 O O . LEU A 1 102 ? 24.261 11.325 -17.427 1.00 49.69 102 LEU A O 1
ATOM 821 N N . PRO A 1 103 ? 24.843 11.124 -15.250 1.00 48.06 103 PRO A N 1
ATOM 822 C CA . PRO A 1 103 ? 24.519 9.707 -15.173 1.00 48.06 103 PRO A CA 1
ATOM 823 C C . PRO A 1 103 ? 23.025 9.534 -15.440 1.00 48.06 103 PRO A C 1
ATOM 825 O O . PRO A 1 103 ? 22.177 10.023 -14.698 1.00 48.06 103 PRO A O 1
ATOM 828 N N . SER A 1 104 ? 22.704 8.879 -16.550 1.00 44.88 104 SER A N 1
ATOM 829 C CA . SER A 1 104 ? 21.325 8.577 -16.905 1.00 44.88 104 SER A CA 1
ATOM 830 C C . SER A 1 104 ? 20.769 7.539 -15.931 1.00 44.88 104 SER A C 1
ATOM 832 O O . SER A 1 104 ? 21.444 6.544 -15.668 1.00 44.88 104 SER A O 1
ATOM 834 N N . ASP A 1 105 ? 19.502 7.673 -15.522 1.00 56.50 105 ASP A N 1
ATOM 835 C CA . ASP A 1 105 ? 18.711 6.616 -14.854 1.00 56.50 105 ASP A CA 1
ATOM 836 C C . ASP A 1 105 ? 18.419 5.406 -15.783 1.00 56.50 105 ASP A C 1
ATOM 838 O O . ASP A 1 105 ? 17.428 4.683 -15.660 1.00 56.50 105 ASP A O 1
ATOM 842 N N . SER A 1 106 ? 19.295 5.182 -16.761 1.00 62.59 106 SER A N 1
ATOM 843 C CA . SER A 1 106 ? 19.301 4.077 -17.696 1.00 62.59 106 SER A CA 1
ATOM 844 C C . SER A 1 106 ? 20.183 2.961 -17.149 1.00 62.59 106 SER A C 1
ATOM 846 O O . SER A 1 106 ? 21.359 2.849 -17.492 1.00 62.59 106 SER A O 1
ATOM 848 N N . GLN A 1 107 ? 19.532 2.059 -16.415 1.00 57.19 107 GLN A N 1
ATOM 849 C CA . GLN A 1 107 ? 19.988 0.691 -16.178 1.00 57.19 107 GLN A CA 1
ATOM 850 C C . GLN A 1 107 ? 21.126 0.531 -15.150 1.00 57.19 107 GLN A C 1
ATOM 852 O O . GLN A 1 107 ? 22.288 0.354 -15.511 1.00 57.19 107 GLN A O 1
ATOM 857 N N . GLU A 1 108 ? 20.749 0.388 -13.868 1.00 60.34 108 GLU A N 1
ATOM 858 C CA . GLU A 1 108 ? 21.549 -0.389 -12.905 1.00 60.34 108 GLU A CA 1
ATOM 859 C C . GLU A 1 108 ? 22.042 -1.679 -13.580 1.00 60.34 108 GLU A C 1
ATOM 861 O O . GLU A 1 108 ? 21.257 -2.395 -14.224 1.00 60.34 108 GLU A O 1
ATOM 866 N N . SER A 1 109 ? 23.329 -2.001 -13.438 1.00 76.19 109 SER A N 1
ATOM 867 C CA . SER A 1 109 ? 23.886 -3.220 -14.028 1.00 76.19 109 SER A CA 1
ATOM 868 C C . SER A 1 109 ? 23.149 -4.463 -13.510 1.00 76.19 109 SER A C 1
ATOM 870 O O . SER A 1 109 ? 22.537 -4.455 -12.439 1.00 76.19 109 SER A O 1
ATOM 872 N N . SER A 1 110 ? 23.172 -5.559 -14.270 1.00 73.31 110 SER A N 1
ATOM 873 C CA . SER A 1 110 ? 22.571 -6.822 -13.818 1.00 73.31 110 SER A CA 1
ATOM 874 C C . SER A 1 110 ? 23.207 -7.336 -12.521 1.00 73.31 110 SER A C 1
ATOM 876 O O . SER A 1 110 ? 22.517 -7.974 -11.732 1.00 73.31 110 SER A O 1
ATOM 878 N N . ALA A 1 111 ? 24.484 -7.010 -12.286 1.00 83.88 111 ALA A N 1
ATOM 879 C CA . ALA A 1 111 ? 25.168 -7.233 -11.016 1.00 83.88 111 ALA A CA 1
ATOM 880 C C . ALA A 1 111 ? 24.583 -6.352 -9.900 1.00 83.88 111 ALA A C 1
ATOM 882 O O . ALA A 1 111 ? 24.081 -6.893 -8.924 1.00 83.88 111 ALA A O 1
ATOM 883 N N . ALA A 1 112 ? 24.517 -5.025 -10.083 1.00 83.62 112 ALA A N 1
ATOM 884 C CA . ALA A 1 112 ? 23.962 -4.108 -9.080 1.00 83.62 112 ALA A CA 1
ATOM 885 C C . ALA A 1 112 ? 22.524 -4.481 -8.674 1.00 83.62 112 ALA A C 1
ATOM 887 O O . ALA A 1 112 ? 22.223 -4.566 -7.487 1.00 83.62 112 ALA A O 1
ATOM 888 N N . ARG A 1 113 ? 21.658 -4.826 -9.639 1.00 85.00 113 ARG A N 1
ATOM 889 C CA . ARG A 1 113 ? 20.295 -5.316 -9.353 1.00 85.00 113 ARG A CA 1
ATOM 890 C C . ARG A 1 113 ? 20.271 -6.641 -8.595 1.00 85.00 113 ARG A C 1
ATOM 892 O O . ARG A 1 113 ? 19.391 -6.837 -7.761 1.00 85.00 113 ARG A O 1
ATOM 899 N N . TYR A 1 114 ? 21.204 -7.548 -8.878 1.00 88.00 114 TYR A N 1
ATOM 900 C CA . TYR A 1 114 ? 21.331 -8.806 -8.144 1.00 88.00 114 TYR A CA 1
ATOM 901 C C . TYR A 1 114 ? 21.833 -8.577 -6.714 1.00 88.00 114 TYR A C 1
ATOM 903 O O . TYR A 1 114 ? 21.269 -9.1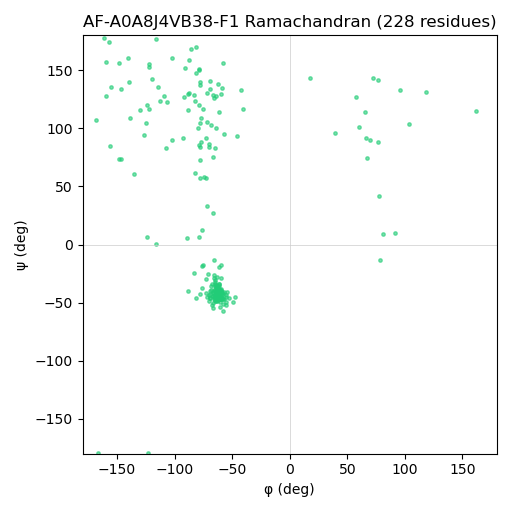44 -5.782 1.00 88.00 114 TYR A O 1
ATOM 911 N N . ASP A 1 115 ? 22.831 -7.715 -6.520 1.00 91.50 115 ASP A N 1
ATOM 912 C CA . ASP A 1 115 ? 23.384 -7.405 -5.202 1.00 91.50 115 ASP A CA 1
ATOM 913 C C . ASP A 1 115 ? 22.399 -6.608 -4.333 1.00 91.50 115 ASP A C 1
ATOM 915 O O . ASP A 1 115 ? 22.236 -6.943 -3.160 1.00 91.50 115 ASP A O 1
ATOM 919 N N . ASN A 1 116 ? 21.663 -5.648 -4.907 1.00 90.81 116 ASN A N 1
ATOM 920 C CA . ASN A 1 116 ? 20.544 -4.959 -4.251 1.00 90.81 116 ASN A CA 1
ATOM 921 C C . ASN A 1 116 ? 19.457 -5.959 -3.810 1.00 90.81 116 ASN A C 1
ATOM 923 O O . ASN A 1 116 ? 19.065 -5.990 -2.642 1.00 90.81 116 ASN A O 1
ATOM 927 N N . LEU A 1 117 ? 19.004 -6.830 -4.723 1.00 91.12 117 LEU A N 1
ATOM 928 C CA . LEU A 1 117 ? 17.997 -7.857 -4.428 1.00 91.12 117 LEU A CA 1
ATOM 929 C C . LEU A 1 117 ? 18.478 -8.850 -3.359 1.00 91.12 117 LEU A C 1
ATOM 931 O O . LEU A 1 117 ? 17.698 -9.259 -2.503 1.00 91.12 117 LEU A O 1
ATOM 935 N N . ARG A 1 118 ? 19.759 -9.230 -3.392 1.00 91.56 118 ARG A N 1
ATOM 936 C CA . ARG A 1 118 ? 20.387 -10.122 -2.413 1.00 91.56 118 ARG A CA 1
ATOM 937 C C . ARG A 1 118 ? 20.463 -9.482 -1.026 1.00 91.56 118 ARG A C 1
ATOM 939 O O . ARG A 1 118 ? 20.199 -10.175 -0.050 1.00 91.56 118 ARG A O 1
ATOM 946 N N . GLN A 1 119 ? 20.810 -8.198 -0.931 1.00 90.69 119 GLN A N 1
ATOM 947 C CA . GLN A 1 119 ? 20.881 -7.476 0.344 1.00 90.69 119 GLN A CA 1
ATOM 948 C C . GLN A 1 119 ? 19.499 -7.362 1.002 1.00 90.69 119 GLN A C 1
ATOM 950 O O . GLN A 1 119 ? 19.346 -7.752 2.158 1.00 90.69 119 GLN A O 1
ATOM 955 N N . GLU A 1 120 ? 18.474 -6.939 0.256 1.00 90.06 120 GLU A N 1
ATOM 956 C CA . GLU A 1 120 ? 17.097 -6.907 0.770 1.00 90.06 120 GLU A CA 1
ATOM 957 C C . GLU A 1 120 ? 16.571 -8.312 1.114 1.00 90.06 120 GLU A C 1
ATOM 959 O O . GLU A 1 120 ? 15.950 -8.498 2.158 1.00 90.06 120 GLU A O 1
ATOM 964 N N . ALA A 1 121 ? 16.874 -9.339 0.310 1.00 88.75 121 ALA A N 1
ATOM 965 C CA . ALA A 1 121 ? 16.479 -10.715 0.622 1.00 88.75 121 ALA A CA 1
ATOM 966 C C . ALA A 1 121 ? 17.116 -11.253 1.920 1.00 88.75 121 ALA A C 1
ATOM 968 O O . ALA A 1 121 ? 16.456 -11.989 2.650 1.00 88.75 121 ALA A O 1
ATOM 969 N N . ILE A 1 122 ? 18.367 -10.884 2.226 1.00 88.50 122 ILE A N 1
ATOM 970 C CA . ILE A 1 122 ? 19.023 -11.225 3.500 1.00 88.50 122 ILE A CA 1
ATOM 971 C C . ILE A 1 122 ? 18.323 -10.502 4.657 1.00 88.50 122 ILE A C 1
ATOM 973 O O . ILE A 1 122 ? 17.887 -11.157 5.601 1.00 88.50 122 ILE A O 1
ATOM 977 N N . LYS A 1 123 ? 18.115 -9.187 4.538 1.00 87.69 123 LYS A N 1
ATOM 978 C CA . LYS A 1 123 ? 17.414 -8.362 5.534 1.00 87.69 123 LYS A CA 1
ATOM 979 C C . LYS A 1 123 ? 16.010 -8.892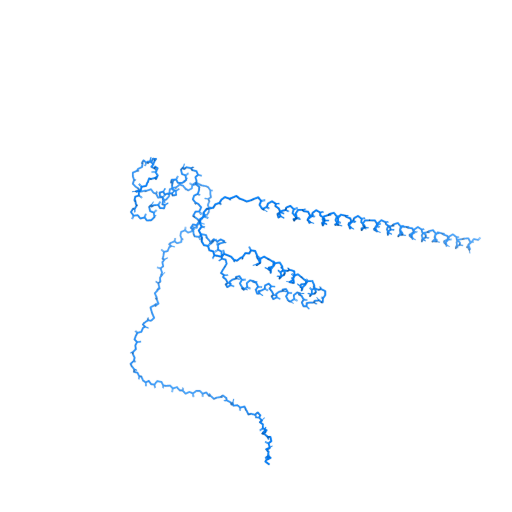 5.864 1.00 87.69 123 LYS A C 1
ATOM 981 O O . LYS A 1 123 ? 15.682 -9.053 7.035 1.00 87.69 123 LYS A O 1
ATOM 986 N N . TYR A 1 124 ? 15.209 -9.264 4.862 1.00 82.25 124 TYR A N 1
ATOM 987 C CA . TYR A 1 124 ? 13.889 -9.872 5.094 1.00 82.25 124 TYR A CA 1
ATOM 988 C C . TYR A 1 124 ? 13.947 -11.259 5.758 1.00 82.25 124 TYR A C 1
ATOM 990 O O . TYR A 1 124 ? 12.992 -11.648 6.433 1.00 82.25 124 TYR A O 1
ATOM 998 N N . VAL A 1 125 ? 15.039 -12.013 5.594 1.00 86.56 125 VAL A N 1
ATOM 999 C CA . VAL A 1 125 ? 15.257 -13.274 6.324 1.00 86.56 125 VAL A CA 1
ATOM 1000 C C . VAL A 1 125 ? 15.670 -13.005 7.772 1.00 86.56 125 VAL A C 1
ATOM 1002 O O . VAL A 1 125 ? 15.204 -13.717 8.657 1.00 86.56 125 VAL A O 1
ATOM 1005 N N . GLU A 1 126 ? 16.476 -11.977 8.034 1.00 84.38 126 GLU A N 1
ATOM 1006 C CA . GLU A 1 126 ? 16.884 -11.573 9.387 1.00 84.38 126 GLU A CA 1
ATOM 1007 C C . GLU A 1 126 ? 15.697 -11.016 10.196 1.00 84.38 126 GLU A C 1
ATOM 1009 O O . GLU A 1 126 ? 15.390 -11.545 11.265 1.00 84.38 126 GLU A O 1
ATOM 1014 N N . GLU A 1 127 ? 14.953 -10.046 9.649 1.00 79.19 127 GLU A N 1
ATOM 1015 C CA . GLU A 1 127 ? 13.704 -9.527 10.238 1.00 79.19 127 GLU A CA 1
ATOM 1016 C C . GLU A 1 127 ? 12.647 -10.641 10.389 1.00 79.19 127 GLU A C 1
ATOM 1018 O O . GLU A 1 127 ? 11.960 -10.745 11.406 1.00 79.19 127 GLU A O 1
ATOM 1023 N N . GLY A 1 128 ? 12.536 -11.531 9.395 1.00 75.62 128 GLY A N 1
ATOM 1024 C CA . GLY A 1 128 ? 11.633 -12.681 9.436 1.00 75.62 128 GLY A CA 1
ATOM 1025 C C . GLY A 1 128 ? 11.990 -13.703 10.520 1.00 75.62 128 GLY A C 1
ATOM 1026 O O . GLY A 1 128 ? 11.092 -14.287 11.127 1.00 75.62 128 GLY A O 1
ATOM 1027 N N . ALA A 1 129 ? 13.280 -13.918 10.787 1.00 80.06 129 ALA A N 1
ATOM 1028 C CA . ALA A 1 129 ? 13.765 -14.877 11.778 1.00 80.06 129 ALA A CA 1
ATOM 1029 C C . ALA A 1 129 ? 13.621 -14.392 13.232 1.00 80.06 129 ALA A C 1
ATOM 1031 O O . ALA A 1 129 ? 13.630 -15.225 14.139 1.00 80.06 129 ALA A O 1
ATOM 1032 N N . GLU A 1 130 ? 13.441 -13.086 13.470 1.00 84.06 130 GLU A N 1
ATOM 1033 C CA . GLU A 1 130 ? 13.262 -12.528 14.819 1.00 84.06 130 GLU A CA 1
ATOM 1034 C C . GLU A 1 130 ? 12.008 -13.086 15.523 1.00 84.06 130 GLU A C 1
ATOM 1036 O O . GLU A 1 130 ? 11.998 -13.280 16.742 1.00 84.06 130 GLU A O 1
ATOM 1041 N N . SER A 1 131 ? 10.932 -13.380 14.777 1.00 83.44 131 SER A N 1
ATOM 1042 C CA . SER A 1 131 ? 9.691 -13.872 15.380 1.00 83.44 131 SER A CA 1
ATOM 1043 C C . SER A 1 131 ? 8.816 -14.697 14.436 1.00 83.44 131 SER A C 1
ATOM 1045 O O . SER A 1 131 ? 8.512 -14.283 13.321 1.00 83.44 131 SER A O 1
ATOM 1047 N N . VAL A 1 132 ? 8.290 -15.825 14.929 1.00 84.56 132 VAL A N 1
ATOM 1048 C CA . VAL A 1 132 ? 7.354 -16.719 14.211 1.00 84.56 132 VAL A CA 1
ATOM 1049 C C . VAL A 1 132 ? 6.180 -15.992 13.512 1.00 84.56 132 VAL A C 1
ATOM 1051 O O . VAL A 1 132 ? 5.902 -16.321 12.358 1.00 84.56 132 VAL A O 1
ATOM 1054 N N . PRO A 1 133 ? 5.468 -15.016 14.121 1.00 85.81 133 PRO A N 1
ATOM 1055 C CA . PRO A 1 133 ? 4.459 -14.237 13.397 1.00 85.81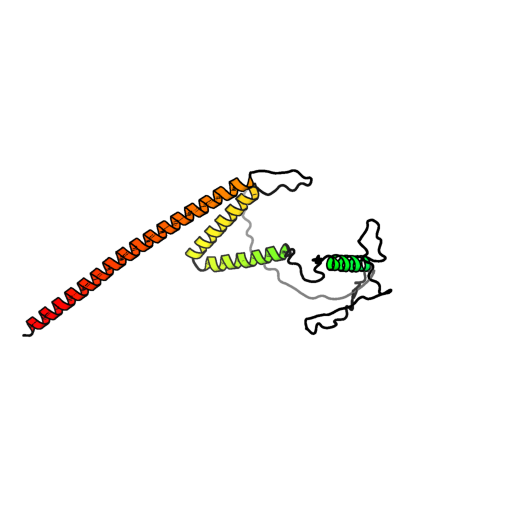 133 PRO A CA 1
ATOM 1056 C C . PRO A 1 133 ? 5.026 -13.418 12.225 1.00 85.81 133 PRO A C 1
ATOM 1058 O O . PRO A 1 133 ? 4.358 -13.328 11.198 1.00 85.81 133 PRO A O 1
ATOM 1061 N N . ILE A 1 134 ? 6.240 -12.866 12.340 1.00 85.69 134 ILE A N 1
ATOM 1062 C CA . ILE A 1 134 ? 6.886 -12.081 11.273 1.00 85.69 134 ILE A CA 1
ATOM 1063 C C . ILE A 1 134 ? 7.314 -13.016 10.134 1.00 85.69 134 ILE A C 1
ATOM 1065 O O . ILE A 1 134 ? 6.967 -12.757 8.983 1.00 85.69 134 ILE A O 1
ATOM 1069 N N . TYR A 1 135 ? 7.932 -14.162 10.454 1.00 85.25 135 TYR A N 1
ATOM 1070 C CA . TYR A 1 135 ? 8.223 -15.237 9.496 1.00 85.25 135 TYR A CA 1
ATOM 1071 C C . TYR A 1 135 ? 6.990 -15.620 8.665 1.00 85.25 135 TYR A C 1
ATOM 1073 O O . TYR A 1 135 ? 7.049 -15.662 7.437 1.00 85.25 135 TYR A O 1
ATOM 1081 N N . ASN A 1 136 ? 5.847 -15.856 9.319 1.00 89.06 136 ASN A N 1
ATOM 1082 C CA . ASN A 1 136 ? 4.612 -16.241 8.634 1.00 89.06 136 ASN A CA 1
ATOM 1083 C C . ASN A 1 136 ? 4.096 -15.146 7.680 1.00 89.06 136 ASN A C 1
ATOM 1085 O O . ASN A 1 136 ? 3.625 -15.465 6.588 1.00 89.06 136 ASN A O 1
ATOM 1089 N N . VAL A 1 137 ? 4.207 -13.866 8.059 1.00 90.25 137 VAL A N 1
ATOM 1090 C CA . VAL A 1 137 ? 3.829 -12.727 7.201 1.00 90.25 137 VAL A CA 1
ATOM 1091 C C . VAL A 1 137 ? 4.785 -12.586 6.012 1.00 90.25 137 VAL A C 1
ATOM 1093 O O . VAL A 1 137 ? 4.326 -12.472 4.875 1.00 90.25 137 VAL A O 1
ATOM 1096 N N . ALA A 1 138 ? 6.099 -12.668 6.241 1.00 86.19 138 ALA A N 1
ATOM 1097 C CA . ALA A 1 138 ? 7.109 -12.603 5.185 1.00 86.19 138 ALA A CA 1
ATOM 1098 C C . ALA A 1 138 ? 6.949 -13.753 4.172 1.00 86.19 138 ALA A C 1
ATOM 1100 O O . ALA A 1 138 ? 6.923 -13.527 2.962 1.00 86.19 138 ALA A O 1
ATOM 1101 N N . MET A 1 139 ? 6.743 -14.984 4.653 1.00 87.69 139 MET A N 1
ATOM 1102 C CA . MET A 1 139 ? 6.508 -16.151 3.798 1.00 87.69 139 MET A CA 1
ATOM 1103 C C . MET A 1 139 ? 5.208 -16.044 2.990 1.00 87.69 139 MET A C 1
ATOM 1105 O O . MET A 1 139 ? 5.190 -16.450 1.826 1.00 87.69 139 MET A O 1
ATOM 1109 N N . ALA A 1 140 ? 4.139 -15.471 3.553 1.00 91.88 140 ALA A N 1
ATOM 1110 C CA . ALA A 1 140 ? 2.904 -15.210 2.813 1.00 91.88 140 ALA A CA 1
ATOM 1111 C C . ALA A 1 140 ? 3.123 -14.183 1.685 1.00 91.88 140 ALA A C 1
ATOM 1113 O O . ALA A 1 140 ? 2.735 -14.436 0.542 1.00 91.88 140 ALA A O 1
ATOM 1114 N N . ALA A 1 141 ? 3.814 -13.074 1.971 1.00 92.62 141 ALA A N 1
ATOM 1115 C CA . ALA A 1 141 ? 4.140 -12.048 0.979 1.00 92.62 141 ALA A CA 1
ATOM 1116 C C . ALA A 1 141 ? 5.028 -12.593 -0.159 1.00 92.62 141 ALA A C 1
ATOM 1118 O O . ALA A 1 141 ? 4.763 -12.331 -1.335 1.00 92.62 141 ALA A O 1
ATOM 1119 N N . LEU A 1 142 ? 6.033 -13.417 0.163 1.00 89.19 142 LEU A N 1
ATOM 1120 C CA . LEU A 1 142 ? 6.892 -14.081 -0.826 1.00 89.19 142 LEU A CA 1
ATOM 1121 C C . LEU A 1 142 ? 6.105 -15.049 -1.728 1.00 89.19 142 LEU A C 1
ATOM 1123 O O . LEU A 1 142 ? 6.310 -15.063 -2.944 1.00 89.19 142 LEU A O 1
ATOM 1127 N N . GLN A 1 143 ? 5.172 -15.826 -1.167 1.00 93.06 143 GLN A N 1
ATOM 1128 C CA . GLN A 1 143 ? 4.292 -16.708 -1.947 1.00 93.06 143 GLN A CA 1
ATOM 1129 C C . GLN A 1 143 ? 3.360 -15.916 -2.877 1.00 93.06 143 GLN A C 1
ATOM 1131 O O . GLN A 1 143 ? 3.152 -16.307 -4.030 1.00 93.06 143 GLN A O 1
ATOM 1136 N N . GLU A 1 144 ? 2.825 -14.786 -2.412 1.00 93.06 144 GLU A N 1
ATOM 1137 C CA . GLU A 1 144 ? 1.978 -13.909 -3.220 1.00 93.06 144 GLU A CA 1
ATOM 1138 C C . GLU A 1 144 ? 2.763 -13.253 -4.369 1.00 93.06 144 GLU A C 1
ATOM 1140 O O . GLU A 1 144 ? 2.308 -13.262 -5.518 1.00 93.06 144 GLU A O 1
ATOM 1145 N N . ALA A 1 145 ? 3.972 -12.754 -4.094 1.00 93.19 145 ALA A N 1
ATOM 1146 C CA . ALA A 1 145 ? 4.874 -12.202 -5.100 1.00 93.19 145 ALA A CA 1
ATOM 1147 C C . ALA A 1 145 ? 5.247 -13.251 -6.163 1.00 93.19 145 ALA A C 1
ATOM 1149 O O . ALA A 1 145 ? 5.118 -12.992 -7.362 1.00 93.19 145 ALA A O 1
ATOM 1150 N N . ALA A 1 146 ? 5.613 -14.469 -5.746 1.00 92.75 146 ALA A N 1
ATOM 1151 C CA . ALA A 1 146 ? 5.906 -15.574 -6.659 1.00 92.75 146 ALA A CA 1
ATOM 1152 C C . ALA A 1 146 ? 4.699 -15.928 -7.550 1.00 92.75 146 ALA A C 1
ATOM 1154 O O . ALA A 1 146 ? 4.851 -16.111 -8.761 1.00 92.75 146 ALA A O 1
ATOM 1155 N N . LYS A 1 147 ? 3.482 -15.952 -6.985 1.00 95.00 147 LYS A N 1
ATOM 1156 C CA . LYS A 1 147 ? 2.228 -16.164 -7.730 1.00 95.00 147 LYS A CA 1
ATOM 1157 C C . LYS A 1 147 ? 1.974 -15.050 -8.756 1.00 95.00 147 LYS A C 1
ATOM 1159 O O . LYS A 1 147 ? 1.614 -15.354 -9.894 1.00 95.00 147 LYS A O 1
ATOM 1164 N N . LYS A 1 148 ? 2.192 -13.781 -8.388 1.00 93.00 148 LYS A N 1
ATOM 1165 C CA . LYS A 1 148 ? 2.059 -12.614 -9.283 1.00 93.00 148 LYS A CA 1
ATOM 1166 C C . LYS A 1 148 ? 3.058 -12.670 -10.447 1.00 93.00 148 LYS A C 1
ATOM 1168 O O . LYS A 1 148 ? 2.650 -12.541 -11.601 1.00 93.00 148 LYS A O 1
ATOM 1173 N N . VAL A 1 149 ? 4.333 -12.964 -10.179 1.00 90.06 149 VAL A N 1
ATOM 1174 C CA . VAL A 1 149 ? 5.374 -13.128 -11.216 1.00 90.06 149 VAL A CA 1
ATOM 1175 C C . VAL A 1 149 ? 5.063 -14.308 -12.148 1.00 90.06 149 VAL A C 1
ATOM 1177 O O . VAL A 1 149 ? 5.171 -14.181 -13.369 1.00 90.06 149 VAL A O 1
ATOM 1180 N N . ALA A 1 150 ? 4.611 -15.443 -11.604 1.00 88.69 150 ALA A N 1
ATOM 1181 C CA . ALA A 1 150 ? 4.216 -16.608 -12.397 1.00 88.69 150 ALA A CA 1
ATOM 1182 C C . ALA A 1 150 ? 2.988 -16.344 -13.292 1.00 88.69 150 ALA A C 1
ATOM 1184 O O . ALA A 1 150 ? 2.906 -16.896 -14.390 1.00 88.69 150 ALA A O 1
ATOM 1185 N N . ALA A 1 151 ? 2.052 -15.494 -12.855 1.00 88.00 151 ALA A N 1
ATOM 1186 C CA . ALA A 1 151 ? 0.927 -15.048 -13.674 1.00 88.00 151 ALA A CA 1
ATOM 1187 C C . ALA A 1 151 ? 1.385 -14.104 -14.800 1.00 88.00 151 ALA A C 1
ATOM 1189 O O . ALA A 1 151 ? 1.072 -14.354 -15.963 1.00 88.00 151 ALA A O 1
ATOM 1190 N N . ALA A 1 152 ? 2.194 -13.084 -14.488 1.00 84.81 152 ALA A N 1
ATOM 1191 C CA . ALA A 1 152 ? 2.725 -12.144 -15.479 1.00 84.81 152 ALA A CA 1
ATOM 1192 C C . ALA A 1 152 ? 3.517 -12.856 -16.595 1.00 84.81 152 ALA A C 1
ATOM 1194 O O . ALA A 1 152 ? 3.324 -12.576 -17.780 1.00 84.81 152 ALA A O 1
ATOM 1195 N N . LYS A 1 153 ? 4.332 -13.861 -16.240 1.00 79.62 153 LYS A N 1
ATOM 1196 C CA . LYS A 1 153 ? 5.128 -14.643 -17.202 1.00 79.62 153 LYS A CA 1
ATOM 1197 C C . LYS A 1 153 ? 4.285 -15.414 -18.235 1.00 79.62 153 LYS A C 1
ATOM 1199 O O . LYS A 1 153 ? 4.809 -15.742 -19.296 1.00 79.62 153 LYS A O 1
ATOM 1204 N N . LYS A 1 154 ? 2.991 -15.665 -17.988 1.00 70.69 154 LYS A N 1
ATOM 1205 C CA . LYS A 1 154 ? 2.083 -16.285 -18.978 1.00 70.69 154 LYS A CA 1
ATOM 1206 C C . LYS A 1 154 ? 1.645 -15.342 -20.103 1.00 70.69 154 LYS A C 1
ATOM 1208 O O . LYS A 1 154 ? 1.180 -15.830 -21.126 1.00 70.69 154 LYS A O 1
ATOM 1213 N N . HIS A 1 155 ? 1.789 -14.028 -19.926 1.00 60.53 155 HIS A N 1
ATOM 1214 C CA . HIS A 1 155 ? 1.296 -13.015 -20.868 1.00 60.53 155 HIS A CA 1
ATOM 1215 C C . HIS A 1 155 ? 2.407 -12.167 -21.513 1.00 60.53 155 HIS A C 1
ATOM 1217 O O . HIS A 1 155 ? 2.107 -11.302 -22.329 1.00 60.53 155 HIS A O 1
ATOM 1223 N N . GLY A 1 156 ? 3.682 -12.417 -21.187 1.00 63.78 156 GLY A N 1
ATOM 1224 C CA . GLY A 1 156 ? 4.808 -11.599 -21.650 1.00 63.78 156 GLY A CA 1
ATOM 1225 C C . GLY A 1 156 ? 6.099 -12.382 -21.886 1.00 63.78 156 GLY A C 1
ATOM 1226 O O . GLY A 1 156 ? 7.047 -12.261 -21.115 1.00 63.78 156 GLY A O 1
ATOM 1227 N N . SER A 1 157 ? 6.166 -13.163 -22.969 1.00 51.56 157 SER A N 1
ATOM 1228 C CA . SER A 1 157 ? 7.444 -13.627 -23.530 1.00 51.56 157 SER A CA 1
ATOM 1229 C C . SER A 1 157 ? 7.299 -13.976 -25.017 1.00 51.56 157 SER A C 1
ATOM 1231 O O . SER A 1 157 ? 7.033 -15.114 -25.389 1.00 51.56 157 SER A O 1
ATOM 1233 N N . GLY A 1 158 ? 7.424 -12.956 -25.867 1.00 46.19 158 GLY A N 1
ATOM 1234 C CA . GLY A 1 158 ? 7.299 -13.063 -27.321 1.00 46.19 158 GLY A CA 1
ATOM 1235 C C . GLY A 1 158 ? 8.203 -12.050 -28.012 1.00 46.19 158 GLY A C 1
ATOM 1236 O O . GLY A 1 158 ? 7.731 -11.033 -28.506 1.00 46.19 158 GLY A O 1
ATOM 1237 N N . VAL A 1 159 ? 9.515 -12.299 -27.997 1.00 50.59 159 VAL A N 1
ATOM 1238 C CA . VAL A 1 159 ? 10.491 -11.457 -28.702 1.00 50.59 159 VAL A CA 1
ATOM 1239 C C . VAL A 1 159 ? 10.487 -11.839 -30.179 1.00 50.59 159 VAL A C 1
ATOM 1241 O O . VAL A 1 159 ? 11.115 -12.821 -30.560 1.00 50.59 159 VAL A O 1
ATOM 1244 N N . HIS A 1 160 ? 9.798 -11.059 -31.010 1.00 44.28 160 HIS A N 1
ATOM 1245 C CA . HIS A 1 160 ? 10.020 -11.028 -32.455 1.00 44.28 160 HIS A CA 1
ATOM 1246 C C . HIS A 1 160 ? 9.729 -9.629 -33.016 1.00 44.28 160 HIS A C 1
ATOM 1248 O O . HIS A 1 160 ? 9.039 -8.821 -32.399 1.00 44.28 160 HIS A O 1
ATOM 1254 N N . GLN A 1 161 ? 10.339 -9.331 -34.160 1.00 45.56 161 GLN A N 1
ATOM 1255 C CA . GLN A 1 161 ? 10.373 -8.003 -34.774 1.00 45.56 161 GLN A CA 1
ATOM 1256 C C . GLN A 1 161 ? 9.145 -7.720 -35.662 1.00 45.56 161 GLN A C 1
ATOM 1258 O O . GLN A 1 161 ? 8.469 -8.647 -36.104 1.00 45.56 161 GLN A O 1
ATOM 1263 N N . SER A 1 162 ? 9.014 -6.439 -36.030 1.00 37.94 162 SER A N 1
ATOM 1264 C CA . SER A 1 162 ? 8.362 -5.909 -37.244 1.00 37.94 162 SER A CA 1
ATOM 1265 C C . SER A 1 162 ? 6.900 -5.444 -37.183 1.00 37.94 162 SER A C 1
ATOM 1267 O O . SER A 1 162 ? 5.995 -6.181 -36.819 1.00 37.94 162 SER A O 1
ATOM 1269 N N . ALA A 1 163 ? 6.730 -4.251 -37.768 1.00 40.16 163 ALA A N 1
ATOM 1270 C CA . ALA A 1 163 ? 5.566 -3.730 -38.490 1.00 40.16 163 ALA A CA 1
ATOM 1271 C C . ALA A 1 163 ? 4.277 -3.328 -37.738 1.00 40.16 163 ALA A C 1
ATOM 1273 O O . ALA A 1 163 ? 3.821 -3.931 -36.775 1.00 40.16 163 ALA A O 1
ATOM 1274 N N . LEU A 1 164 ? 3.700 -2.252 -38.279 1.00 49.47 164 LEU A N 1
ATOM 1275 C CA . LEU A 1 164 ? 2.436 -1.602 -37.943 1.00 49.47 164 LEU A CA 1
ATOM 1276 C C . LEU A 1 164 ? 1.219 -2.523 -38.157 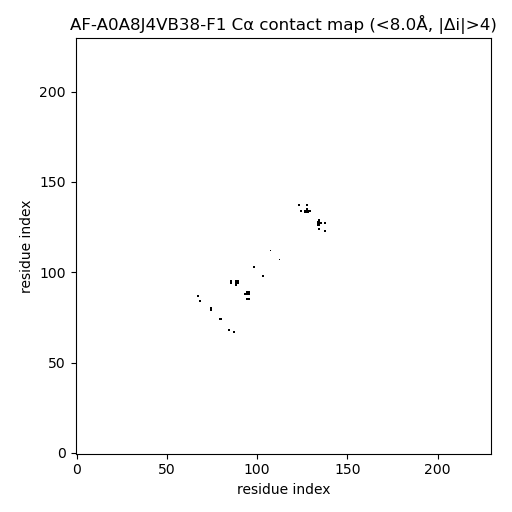1.00 49.47 164 LEU A C 1
ATOM 1278 O O . LEU A 1 164 ? 1.100 -3.092 -39.239 1.00 49.47 164 LEU A O 1
ATOM 1282 N N . ASP A 1 165 ? 0.256 -2.514 -37.228 1.00 34.81 165 ASP A N 1
ATOM 1283 C CA . ASP A 1 165 ? -1.173 -2.347 -37.565 1.00 34.81 165 ASP A CA 1
ATOM 1284 C C . ASP A 1 165 ? -1.982 -1.808 -36.356 1.00 34.81 165 ASP A C 1
ATOM 1286 O O . ASP A 1 165 ? -1.446 -1.598 -35.265 1.00 34.81 165 ASP A O 1
ATOM 1290 N N . ASN A 1 166 ? -3.263 -1.510 -36.570 1.00 42.66 166 ASN A N 1
ATOM 1291 C CA . ASN A 1 166 ? -4.141 -0.736 -35.702 1.00 42.66 166 ASN A CA 1
ATOM 1292 C C . ASN A 1 166 ? -4.926 -1.562 -34.673 1.00 42.66 166 ASN A C 1
ATOM 1294 O O . ASN A 1 166 ? -5.397 -2.656 -34.955 1.00 42.66 166 ASN A O 1
ATOM 1298 N N . GLY A 1 167 ? -5.233 -0.902 -33.549 1.00 47.78 167 GLY A N 1
ATOM 1299 C CA . GLY A 1 167 ? -6.568 -0.900 -32.936 1.00 47.78 167 GLY A CA 1
ATOM 1300 C C . GLY A 1 167 ? -7.123 -2.222 -32.388 1.00 47.78 167 GLY A C 1
ATOM 1301 O O . GLY A 1 167 ? -7.528 -3.117 -33.121 1.00 47.78 167 GLY A O 1
ATOM 1302 N N . SER A 1 168 ? -7.309 -2.301 -31.069 1.00 44.97 168 SER A N 1
ATOM 1303 C CA . SER A 1 168 ? -8.102 -3.371 -30.447 1.00 44.97 168 SER A CA 1
ATOM 1304 C C . SER A 1 168 ? -8.852 -2.876 -29.203 1.00 44.97 168 SER A C 1
ATOM 1306 O O . SER A 1 168 ? -8.243 -2.233 -28.349 1.00 44.97 168 SER A O 1
ATOM 1308 N N . PRO A 1 169 ? -10.152 -3.198 -29.035 1.00 50.75 169 PRO A N 1
ATOM 1309 C CA . PRO A 1 169 ? -10.987 -2.716 -27.923 1.00 50.75 169 PRO A CA 1
ATOM 1310 C C . PRO A 1 169 ? -10.708 -3.424 -26.579 1.00 50.75 169 PRO A C 1
ATOM 1312 O O . PRO A 1 169 ? -11.485 -3.324 -25.633 1.00 50.75 169 PRO A O 1
ATOM 1315 N N . GLN A 1 170 ? -9.617 -4.186 -26.485 1.00 47.62 170 GLN A N 1
ATOM 1316 C CA . GLN A 1 170 ? -9.414 -5.187 -25.438 1.00 47.62 170 GLN A CA 1
ATOM 1317 C C . GLN A 1 170 ? -8.865 -4.609 -24.120 1.00 47.62 170 GLN A C 1
ATOM 1319 O O . GLN A 1 170 ? -9.126 -5.165 -23.055 1.00 47.62 170 GLN A O 1
ATOM 1324 N N . LEU A 1 171 ? -8.174 -3.462 -24.167 1.00 42.69 171 LEU A N 1
ATOM 1325 C CA . LEU A 1 171 ? -7.578 -2.817 -22.985 1.00 42.69 171 LEU A CA 1
ATOM 1326 C C . LEU A 1 171 ? -8.621 -2.313 -21.968 1.00 42.69 171 LEU A C 1
ATOM 1328 O O . LEU A 1 171 ? -8.354 -2.309 -20.768 1.00 42.69 171 LEU A O 1
ATOM 1332 N N . GLN A 1 172 ? -9.828 -1.949 -22.415 1.00 50.75 172 GLN A N 1
ATOM 1333 C CA . GLN A 1 172 ? -10.907 -1.502 -21.521 1.00 50.75 172 GLN A CA 1
ATOM 1334 C C . GLN A 1 172 ? -11.519 -2.652 -20.705 1.00 50.75 172 GLN A C 1
ATOM 1336 O O . GLN A 1 172 ? -11.958 -2.435 -19.577 1.00 50.75 172 GLN A O 1
ATOM 1341 N N . SER A 1 173 ? -11.516 -3.881 -21.236 1.00 47.56 173 SER A N 1
ATOM 1342 C CA . SER A 1 173 ? -12.111 -5.043 -20.557 1.00 47.56 173 SER A CA 1
ATOM 1343 C C . SER A 1 173 ? -11.318 -5.506 -19.334 1.00 47.56 173 SER A C 1
ATOM 1345 O O . SER A 1 173 ? -11.898 -6.134 -18.455 1.00 47.56 173 SER A O 1
ATOM 1347 N N . TYR A 1 174 ? -10.011 -5.235 -19.295 1.00 53.34 174 TYR A N 1
ATOM 1348 C CA . TYR A 1 174 ? -9.128 -5.599 -18.184 1.00 53.34 174 TYR A CA 1
ATOM 1349 C C . TYR A 1 174 ? -9.229 -4.590 -17.030 1.00 53.34 174 TYR A C 1
ATOM 1351 O O . TYR A 1 174 ? -9.438 -5.003 -15.891 1.00 53.34 174 TYR A O 1
ATOM 1359 N N . SER A 1 175 ? -9.194 -3.279 -17.327 1.00 62.44 175 SER A N 1
ATOM 1360 C CA . SER A 1 175 ? -9.390 -2.223 -16.314 1.00 62.44 175 SER A CA 1
ATOM 1361 C C . SER A 1 175 ? -10.714 -2.409 -15.578 1.00 62.44 175 SER A C 1
ATOM 1363 O O . SER A 1 175 ? -10.725 -2.547 -14.360 1.00 62.44 175 SER A O 1
ATOM 1365 N N . LEU A 1 176 ? -11.816 -2.545 -16.328 1.00 65.94 176 LEU A N 1
ATOM 1366 C CA . LEU A 1 176 ? -13.166 -2.649 -15.769 1.00 65.94 176 LEU A CA 1
ATOM 1367 C C . LEU A 1 176 ? -13.383 -3.838 -14.823 1.00 65.94 176 LEU A C 1
ATOM 1369 O O . LEU A 1 176 ? -14.374 -3.826 -14.101 1.00 65.94 176 LEU A O 1
ATOM 1373 N N . ASP A 1 177 ? -12.534 -4.867 -14.825 1.00 77.19 177 ASP A N 1
ATOM 1374 C CA . ASP A 1 177 ? -12.620 -5.961 -13.848 1.00 77.19 177 ASP A CA 1
ATOM 1375 C C . ASP A 1 177 ? -11.822 -5.656 -12.574 1.00 77.19 177 ASP A C 1
ATOM 1377 O O . ASP A 1 177 ? -12.331 -5.863 -11.473 1.00 77.19 177 ASP A O 1
ATOM 1381 N N . GLN A 1 178 ? -10.636 -5.053 -12.705 1.00 86.31 178 GLN A N 1
ATOM 1382 C CA . GLN A 1 178 ? -9.849 -4.578 -11.560 1.00 86.31 178 GLN A CA 1
ATOM 1383 C C . GLN A 1 178 ? -10.564 -3.437 -10.820 1.00 86.31 178 GLN A C 1
ATOM 1385 O O . GLN A 1 178 ? -10.613 -3.428 -9.592 1.00 86.31 178 GLN A O 1
ATOM 1390 N N . ASP A 1 179 ? -11.213 -2.530 -11.554 1.00 89.19 179 ASP A N 1
ATOM 1391 C CA . ASP A 1 179 ? -12.024 -1.444 -10.996 1.00 89.19 179 ASP A CA 1
ATOM 1392 C C . ASP A 1 179 ? -13.212 -1.976 -10.160 1.00 89.19 179 ASP A C 1
ATOM 1394 O O . ASP A 1 179 ? -13.562 -1.385 -9.135 1.00 89.19 179 ASP A O 1
ATOM 1398 N N . LYS A 1 180 ? -13.807 -3.123 -10.537 1.00 91.38 180 LYS A N 1
ATOM 1399 C CA . LYS A 1 180 ? -14.846 -3.804 -9.732 1.00 91.38 180 LYS A CA 1
ATOM 1400 C C . LYS A 1 180 ? -14.266 -4.475 -8.493 1.00 91.38 180 LYS A C 1
ATOM 1402 O O . LYS A 1 180 ? -14.893 -4.412 -7.441 1.00 91.38 180 LYS A O 1
ATOM 1407 N N . GLU A 1 181 ? -13.109 -5.128 -8.606 1.00 92.44 181 GLU A N 1
ATOM 1408 C CA . GLU A 1 181 ? -12.439 -5.779 -7.472 1.00 92.44 181 GLU A CA 1
ATOM 1409 C C . GLU A 1 181 ? -12.067 -4.741 -6.401 1.00 92.44 181 GLU A C 1
ATOM 1411 O O . GLU A 1 181 ? -12.378 -4.924 -5.224 1.00 92.44 181 GLU A O 1
ATOM 1416 N N . ILE A 1 182 ? -11.534 -3.587 -6.820 1.00 92.38 182 ILE A N 1
ATOM 1417 C CA . ILE A 1 182 ? -11.268 -2.434 -5.949 1.00 92.38 182 ILE A CA 1
ATOM 1418 C C . ILE A 1 182 ? -12.560 -1.934 -5.280 1.00 92.38 182 ILE A C 1
ATOM 1420 O O . ILE A 1 182 ? -12.574 -1.726 -4.065 1.00 92.38 182 ILE A O 1
ATOM 1424 N N . GLN A 1 183 ? -13.661 -1.772 -6.025 1.00 93.69 183 GLN A N 1
ATOM 1425 C CA . GLN A 1 183 ? -14.950 -1.346 -5.453 1.00 93.69 183 GLN A CA 1
ATOM 1426 C C . GLN A 1 183 ? -15.529 -2.367 -4.461 1.00 93.69 183 GLN A C 1
ATOM 1428 O O . GLN A 1 183 ? -16.022 -1.973 -3.404 1.00 93.69 183 GLN A O 1
ATOM 1433 N N . ALA A 1 184 ? -15.438 -3.666 -4.758 1.00 94.50 184 ALA A N 1
ATOM 1434 C CA . ALA A 1 184 ? -15.912 -4.734 -3.881 1.00 94.50 184 ALA A CA 1
ATOM 1435 C C . ALA A 1 184 ? -15.126 -4.772 -2.560 1.00 94.50 184 ALA A C 1
ATOM 1437 O O . ALA A 1 184 ? -15.731 -4.750 -1.489 1.00 94.50 184 ALA A O 1
ATOM 1438 N N . LEU A 1 185 ? -13.790 -4.732 -2.630 1.00 96.12 185 LEU A N 1
ATOM 1439 C CA . LEU A 1 185 ? -12.918 -4.674 -1.452 1.00 96.12 185 LEU A CA 1
ATOM 1440 C C . LEU A 1 185 ? -13.119 -3.380 -0.645 1.00 96.12 185 LEU A C 1
ATOM 1442 O O . LEU A 1 185 ? -13.079 -3.412 0.583 1.00 96.12 185 LEU A O 1
ATOM 1446 N N . THR A 1 186 ? -13.394 -2.250 -1.307 1.00 95.19 186 THR A N 1
ATOM 1447 C CA . THR A 1 186 ? -13.712 -0.979 -0.629 1.00 95.19 186 THR A CA 1
ATOM 1448 C C . THR A 1 186 ? -15.025 -1.076 0.153 1.00 95.19 186 THR A C 1
ATOM 1450 O O . THR A 1 186 ? -15.074 -0.676 1.316 1.00 95.19 186 THR A O 1
ATOM 1453 N N . ALA A 1 187 ? -16.073 -1.658 -0.439 1.00 96.62 187 ALA A N 1
ATOM 1454 C CA . ALA A 1 187 ? -17.358 -1.861 0.231 1.00 96.62 187 ALA A CA 1
ATOM 1455 C C . ALA A 1 187 ? -17.275 -2.894 1.375 1.00 96.62 187 ALA A C 1
ATOM 1457 O O . ALA A 1 187 ? -17.925 -2.731 2.410 1.00 96.62 187 ALA A O 1
ATOM 1458 N N . GLU A 1 188 ? -16.455 -3.941 1.229 1.00 97.00 188 GLU A N 1
ATOM 1459 C CA . GLU A 1 188 ? -16.190 -4.902 2.306 1.00 97.00 188 GLU A CA 1
ATOM 1460 C C . GLU A 1 188 ? -15.428 -4.251 3.473 1.00 97.00 188 GLU A C 1
ATOM 1462 O O . GLU A 1 188 ? -15.795 -4.455 4.632 1.00 97.00 188 GLU A O 1
ATOM 1467 N N . LEU A 1 189 ? -14.440 -3.397 3.182 1.00 96.69 189 LEU A N 1
ATOM 1468 C CA . LEU A 1 189 ? -13.706 -2.621 4.184 1.00 96.69 189 LEU A CA 1
ATOM 1469 C C . LEU A 1 189 ? -14.612 -1.622 4.927 1.00 96.69 189 LEU A C 1
ATOM 1471 O O . LEU A 1 189 ? -14.520 -1.506 6.150 1.00 96.69 189 LEU A O 1
ATOM 1475 N N . GLU A 1 190 ? -15.512 -0.931 4.221 1.00 97.38 190 GLU A N 1
ATOM 1476 C CA . GLU A 1 190 ? -16.486 -0.011 4.826 1.00 97.38 190 GLU A CA 1
ATOM 1477 C C . GLU A 1 190 ? -17.468 -0.755 5.750 1.00 97.38 190 GLU A C 1
ATOM 1479 O O . GLU A 1 190 ? -17.671 -0.355 6.899 1.00 97.38 190 GLU A O 1
ATOM 1484 N N . ASN A 1 191 ? -17.999 -1.898 5.303 1.00 97.12 191 ASN A N 1
ATOM 1485 C CA . ASN A 1 191 ? -18.832 -2.796 6.110 1.00 97.12 191 ASN A CA 1
ATOM 1486 C C . ASN A 1 191 ? -18.089 -3.304 7.364 1.00 97.12 191 ASN A C 1
ATOM 1488 O O . ASN A 1 191 ? -18.617 -3.232 8.476 1.00 97.12 191 ASN A O 1
ATOM 1492 N N . ALA A 1 192 ? -16.844 -3.766 7.219 1.00 95.94 192 ALA A N 1
ATOM 1493 C CA . ALA A 1 192 ? -16.018 -4.212 8.342 1.00 95.94 192 ALA A CA 1
ATOM 1494 C C . ALA A 1 192 ? -15.740 -3.075 9.345 1.00 95.94 192 ALA A C 1
ATOM 1496 O O . ALA A 1 192 ? -15.829 -3.281 10.559 1.00 95.94 192 ALA A O 1
ATOM 1497 N N . SER A 1 193 ? -15.480 -1.859 8.854 1.00 96.00 193 SER A N 1
ATOM 1498 C CA . SER A 1 193 ? -15.328 -0.656 9.680 1.00 96.00 193 SER A CA 1
ATOM 1499 C C . SER A 1 193 ? -16.608 -0.347 10.469 1.00 96.00 193 SER A C 1
ATOM 1501 O O . SER A 1 193 ? -16.572 -0.234 11.697 1.00 96.00 193 SER A O 1
ATOM 1503 N N . GLN A 1 194 ? -17.767 -0.330 9.801 1.00 97.94 194 GLN A N 1
ATOM 1504 C CA . GLN A 1 194 ? -19.068 -0.088 10.433 1.00 97.94 194 GLN A CA 1
ATOM 1505 C C . GLN A 1 194 ? -19.418 -1.158 11.486 1.00 97.94 194 GLN A C 1
ATOM 1507 O O . GLN A 1 194 ? -19.974 -0.843 12.543 1.00 97.94 194 GLN A O 1
ATOM 1512 N N . GLN A 1 195 ? -19.049 -2.423 11.258 1.00 97.00 195 GLN A N 1
ATOM 1513 C CA . GLN A 1 195 ? -19.182 -3.475 12.270 1.00 97.00 195 GLN A CA 1
ATOM 1514 C C . GLN A 1 195 ? -18.284 -3.209 13.486 1.00 97.00 195 GLN A C 1
ATOM 1516 O O . GLN A 1 195 ? -18.760 -3.297 14.623 1.00 97.00 195 GLN A O 1
ATOM 1521 N N . CYS A 1 196 ? -17.022 -2.822 13.281 1.00 97.50 196 CYS A N 1
ATOM 1522 C CA . CYS A 1 196 ? -16.111 -2.427 14.359 1.00 97.50 196 CYS A CA 1
ATOM 1523 C C . CYS A 1 196 ? -16.648 -1.240 15.178 1.00 97.50 196 CYS A C 1
ATOM 1525 O O . CYS A 1 196 ? -16.598 -1.282 16.412 1.00 97.50 196 CYS A O 1
ATOM 1527 N N . GLU A 1 197 ? -17.240 -0.226 14.540 1.00 98.06 197 GLU A N 1
ATOM 1528 C CA . GLU A 1 197 ? -17.932 0.865 15.241 1.00 98.06 197 GLU A CA 1
ATOM 1529 C C . GLU A 1 197 ? -19.130 0.361 16.058 1.00 98.06 197 GLU A C 1
ATOM 1531 O O . GLU A 1 197 ? -19.274 0.710 17.234 1.00 98.06 197 GLU A O 1
ATOM 1536 N N . ALA A 1 198 ? -19.956 -0.524 15.492 1.00 98.00 198 ALA A N 1
ATOM 1537 C CA . ALA A 1 198 ? -21.097 -1.109 16.192 1.00 98.00 198 ALA A CA 1
ATOM 1538 C C . ALA A 1 198 ? -20.673 -1.954 17.411 1.00 98.00 198 ALA A C 1
ATOM 1540 O O . ALA A 1 198 ? -21.342 -1.918 18.449 1.00 98.00 198 ALA A O 1
ATOM 1541 N N . TYR A 1 199 ? -19.561 -2.694 17.334 1.00 98.25 199 TYR A N 1
ATOM 1542 C CA . TYR A 1 199 ? -18.987 -3.404 18.484 1.00 98.25 199 TYR A CA 1
ATOM 1543 C C . TYR A 1 199 ? -18.404 -2.438 19.526 1.00 98.25 199 TYR A C 1
ATOM 1545 O O . TYR A 1 199 ? -18.672 -2.601 20.720 1.00 98.25 199 TYR A O 1
ATOM 1553 N N . ARG A 1 200 ? -17.691 -1.388 19.098 1.00 98.44 200 ARG A N 1
ATOM 1554 C CA . ARG A 1 200 ? -17.160 -0.325 19.971 1.00 98.44 200 ARG A CA 1
ATOM 1555 C C . ARG A 1 200 ? -18.275 0.391 20.742 1.00 98.44 200 ARG A C 1
ATOM 1557 O O . ARG A 1 200 ? -18.143 0.601 21.949 1.00 98.44 200 ARG A O 1
ATOM 1564 N N . ALA A 1 201 ? -19.389 0.707 20.082 1.00 98.31 201 ALA A N 1
ATOM 1565 C CA . ALA A 1 201 ? -20.561 1.325 20.700 1.00 98.31 201 ALA A CA 1
ATOM 1566 C C . ALA A 1 201 ? -21.226 0.403 21.741 1.00 98.31 201 ALA A C 1
ATOM 1568 O O . ALA A 1 201 ? -21.492 0.834 22.865 1.00 98.31 201 ALA A O 1
ATOM 1569 N N . LYS A 1 202 ? -21.426 -0.885 21.411 1.00 98.19 202 LYS A N 1
ATOM 1570 C CA . LYS A 1 202 ? -21.954 -1.897 22.349 1.00 98.19 202 LYS A CA 1
ATOM 1571 C C . LYS A 1 202 ? -21.062 -2.040 23.588 1.00 98.19 202 LYS A C 1
ATOM 1573 O O . LYS A 1 202 ? -21.569 -2.016 24.708 1.00 98.19 202 LYS A O 1
ATOM 1578 N N . LEU A 1 203 ? -19.743 -2.133 23.400 1.00 98.56 203 LEU A N 1
ATOM 1579 C CA . LEU A 1 203 ? -18.776 -2.227 24.497 1.00 98.56 203 LEU A CA 1
ATOM 1580 C C . LEU A 1 203 ? -18.807 -0.975 25.389 1.00 98.56 203 LEU A C 1
ATOM 1582 O O . LEU A 1 203 ? -18.872 -1.097 26.610 1.00 98.56 203 LEU A O 1
ATOM 1586 N N . SER A 1 204 ? -18.832 0.221 24.793 1.00 98.25 204 SER A N 1
ATOM 1587 C CA . SER A 1 204 ? -18.934 1.487 25.531 1.00 98.25 204 SER A CA 1
ATOM 1588 C C . SER A 1 204 ? -20.205 1.562 26.390 1.00 98.25 204 SER A C 1
ATOM 1590 O O . SER A 1 204 ? -20.136 1.953 27.557 1.00 98.25 204 SER A O 1
ATOM 1592 N N . ALA A 1 205 ? -21.350 1.112 25.864 1.00 98.38 205 ALA A N 1
ATOM 1593 C CA . ALA A 1 205 ? -22.607 1.061 26.611 1.00 98.38 205 ALA A CA 1
ATOM 1594 C C . ALA A 1 205 ? -22.545 0.102 27.817 1.00 98.38 205 ALA A C 1
ATOM 1596 O O . ALA A 1 205 ? -23.007 0.457 28.905 1.00 98.38 205 ALA A O 1
ATOM 1597 N N . VAL A 1 206 ? -21.937 -1.081 27.656 1.00 98.50 206 VAL A N 1
ATOM 1598 C CA . VAL A 1 206 ? -21.744 -2.050 28.752 1.00 98.50 206 VAL A CA 1
ATOM 1599 C C . VAL A 1 206 ? -20.807 -1.492 29.826 1.00 98.50 206 VAL A C 1
ATOM 1601 O O . VAL A 1 206 ? -21.154 -1.523 31.006 1.00 98.50 206 VAL A O 1
ATOM 1604 N N . LEU A 1 207 ? -19.658 -0.929 29.439 1.00 98.25 207 LEU A N 1
ATOM 1605 C CA . LEU A 1 207 ? -18.697 -0.340 30.381 1.00 98.25 207 LEU A CA 1
ATOM 1606 C C . LEU A 1 207 ? -19.331 0.798 31.197 1.00 98.25 207 LEU A C 1
ATOM 1608 O O . LEU A 1 207 ? -19.255 0.786 32.425 1.00 98.25 207 LEU A O 1
ATOM 1612 N N . LYS A 1 208 ? -20.054 1.712 30.538 1.00 98.06 208 LYS A N 1
ATOM 1613 C CA . LYS A 1 208 ? -20.779 2.804 31.206 1.00 98.06 208 LYS A CA 1
ATOM 1614 C C . LYS A 1 208 ? -21.830 2.291 32.200 1.00 98.06 208 LYS A C 1
ATOM 1616 O O . LYS A 1 208 ? -21.979 2.855 33.282 1.00 98.06 208 LYS A O 1
ATOM 1621 N N . ASN A 1 209 ? -22.545 1.212 31.870 1.00 98.19 209 ASN A N 1
ATOM 1622 C CA . ASN A 1 209 ? -23.518 0.616 32.789 1.00 98.19 209 ASN A CA 1
ATOM 1623 C C . ASN A 1 209 ? -22.849 -0.028 34.017 1.00 98.19 209 ASN A C 1
ATOM 1625 O O . ASN A 1 209 ? -23.356 0.119 35.132 1.00 98.19 209 ASN A O 1
ATOM 1629 N N . LEU A 1 210 ? -21.698 -0.687 33.837 1.00 98.44 210 LEU A N 1
ATOM 1630 C CA . LEU A 1 210 ? -20.907 -1.253 34.936 1.00 98.44 210 LEU A CA 1
ATOM 1631 C C . LEU A 1 210 ? -20.389 -0.162 35.885 1.00 98.44 210 LEU A C 1
ATOM 1633 O O . LEU A 1 210 ? -20.465 -0.326 37.105 1.00 98.44 210 LEU A O 1
ATOM 1637 N N . GLU A 1 211 ? -19.922 0.970 35.353 1.00 98.12 211 GLU A N 1
ATOM 1638 C CA . GLU A 1 211 ? -19.530 2.140 36.151 1.00 98.12 211 GLU A CA 1
ATOM 1639 C C . GLU A 1 211 ? -20.709 2.725 36.940 1.00 98.12 211 GLU A C 1
ATOM 1641 O O . GLU A 1 211 ? -20.581 2.990 38.139 1.00 98.12 211 GLU A O 1
ATOM 1646 N N . GLU A 1 212 ? -21.882 2.853 36.313 1.00 98.06 212 GLU A N 1
ATOM 1647 C CA . GLU A 1 212 ? -23.100 3.319 36.980 1.00 98.06 212 GLU A CA 1
ATOM 1648 C C . GLU A 1 212 ? -23.524 2.375 38.120 1.00 98.06 212 GLU A C 1
ATOM 1650 O O . GLU A 1 212 ? -23.783 2.834 39.236 1.00 98.06 212 GLU A O 1
ATOM 1655 N N . GLN A 1 213 ? -23.538 1.051 37.898 1.00 98.31 213 GLN A N 1
ATOM 1656 C CA . GLN A 1 213 ? -23.870 0.097 38.965 1.00 98.31 213 GLN A CA 1
ATOM 1657 C C . GLN A 1 213 ? -22.822 0.110 40.089 1.00 98.31 213 GLN A C 1
ATOM 1659 O O . GLN A 1 213 ? -23.194 0.083 41.264 1.00 98.31 213 GLN A O 1
ATOM 1664 N N . LYS A 1 214 ? -21.526 0.227 39.767 1.00 98.19 214 LYS A N 1
ATOM 1665 C CA . LYS A 1 214 ? -20.432 0.371 40.747 1.00 98.19 214 LYS A CA 1
ATOM 1666 C C . LYS A 1 214 ? -20.633 1.601 41.640 1.00 98.19 214 LYS A C 1
ATOM 1668 O O . LYS A 1 214 ? -20.543 1.491 42.865 1.00 98.19 214 LYS A O 1
ATOM 1673 N N . LEU A 1 215 ? -20.960 2.755 41.053 1.00 98.19 215 LEU A N 1
ATOM 1674 C CA . LEU A 1 215 ? -21.276 3.988 41.785 1.00 98.19 215 LEU A CA 1
ATOM 1675 C C . LEU A 1 215 ? -22.525 3.817 42.665 1.00 98.19 215 LEU A C 1
ATOM 1677 O O . LEU A 1 215 ? -22.493 4.119 43.858 1.00 98.19 215 LEU A O 1
ATOM 1681 N N . LYS A 1 216 ? -23.602 3.255 42.108 1.00 97.94 216 LYS A N 1
ATOM 1682 C CA . LYS A 1 216 ? -24.880 3.002 42.794 1.00 97.94 216 LYS A CA 1
ATOM 1683 C C . LYS A 1 216 ? -24.736 2.057 43.992 1.00 97.94 216 LYS A C 1
ATOM 1685 O O . LYS A 1 216 ? -25.358 2.286 45.030 1.00 97.94 216 LYS A O 1
ATOM 1690 N N . ILE A 1 217 ? -23.902 1.022 43.877 1.00 98.00 217 ILE A N 1
ATOM 1691 C CA . ILE A 1 217 ? -23.563 0.111 44.981 1.00 98.00 217 ILE A CA 1
ATOM 1692 C C . ILE A 1 217 ? -22.719 0.841 46.032 1.00 98.00 217 ILE A C 1
ATOM 1694 O O . ILE A 1 217 ? -23.049 0.766 47.213 1.00 98.00 217 ILE A O 1
ATOM 1698 N N . SER A 1 218 ? -21.696 1.602 45.624 1.00 98.00 218 SER A N 1
ATOM 1699 C CA . SER A 1 218 ? -20.857 2.391 46.542 1.00 98.00 218 SER A CA 1
ATOM 1700 C C . SER A 1 218 ? -21.690 3.345 47.408 1.00 98.00 218 SER A C 1
ATOM 1702 O O . SER A 1 218 ? -21.590 3.310 48.635 1.00 98.00 218 SER A O 1
ATOM 1704 N N . VAL A 1 219 ? -22.595 4.122 46.798 1.00 97.75 219 VAL A N 1
ATOM 1705 C CA . VAL A 1 219 ? -23.499 5.038 47.519 1.00 97.75 219 VAL A CA 1
ATOM 1706 C C . VAL A 1 219 ? -24.421 4.281 48.482 1.00 97.75 219 VAL A C 1
ATOM 1708 O O . VAL A 1 219 ? -24.571 4.696 49.631 1.00 97.75 219 VAL A O 1
ATOM 1711 N N . LYS A 1 220 ? -24.995 3.139 48.073 1.00 97.56 220 LYS A N 1
ATOM 1712 C CA . LYS A 1 220 ? -25.817 2.299 48.966 1.00 97.56 220 LYS A CA 1
ATOM 1713 C C . LYS A 1 220 ? -25.027 1.781 50.172 1.00 97.56 220 LYS A C 1
ATOM 1715 O O . LYS A 1 220 ? -25.516 1.881 51.294 1.00 97.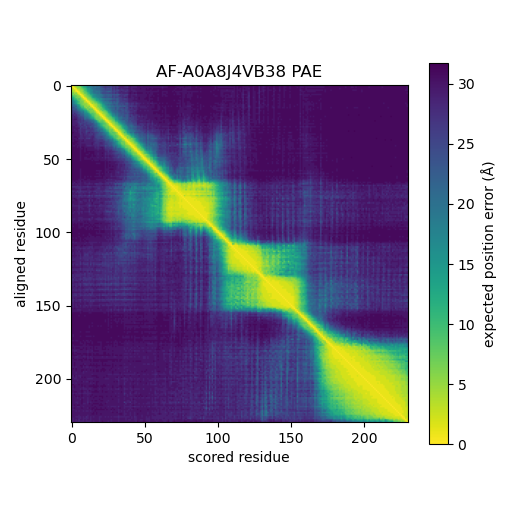56 220 LYS A O 1
ATOM 1720 N N . VAL A 1 221 ? -23.814 1.266 49.961 1.00 97.31 221 VAL A N 1
ATOM 1721 C CA . VAL A 1 221 ? -22.944 0.752 51.035 1.00 97.31 221 VAL A CA 1
ATOM 1722 C C . VAL A 1 221 ? -22.536 1.871 51.996 1.00 97.31 221 VAL A C 1
ATOM 1724 O O . VAL A 1 221 ? -22.592 1.684 53.212 1.00 97.31 221 VAL A O 1
ATOM 1727 N N . GLN A 1 222 ? -22.191 3.055 51.481 1.00 96.31 222 GLN A N 1
ATOM 1728 C CA . GLN A 1 222 ? -21.898 4.221 52.318 1.00 96.31 222 GLN A CA 1
ATOM 1729 C C . GLN A 1 222 ? -23.113 4.650 53.149 1.00 96.31 222 GLN A C 1
ATOM 1731 O O . GLN A 1 222 ? -22.957 4.903 54.341 1.00 96.31 222 GLN A O 1
ATOM 1736 N N . ASN A 1 223 ? -24.311 4.672 52.556 1.00 95.69 223 ASN A N 1
ATOM 1737 C CA . ASN A 1 223 ? -25.544 5.031 53.253 1.00 95.69 223 ASN A CA 1
ATOM 1738 C C . ASN A 1 223 ? -25.867 4.028 54.381 1.00 95.69 223 ASN A C 1
ATOM 1740 O O . ASN A 1 223 ? -26.051 4.433 55.526 1.00 95.69 223 ASN A O 1
ATOM 1744 N N . VAL A 1 224 ? -25.821 2.714 54.121 1.00 96.81 224 VAL A N 1
ATOM 1745 C CA . VAL A 1 224 ? -26.009 1.688 55.172 1.00 96.81 224 VAL A CA 1
ATOM 1746 C C . VAL A 1 224 ? -24.976 1.843 56.297 1.00 96.81 224 VAL A C 1
ATOM 1748 O O . VAL A 1 224 ? -25.339 1.818 57.470 1.00 96.81 224 VAL A O 1
ATOM 1751 N N . ARG A 1 225 ? -23.702 2.098 55.967 1.00 95.00 225 ARG A N 1
ATOM 1752 C CA . ARG A 1 225 ? -22.635 2.337 56.956 1.00 95.00 225 ARG A CA 1
ATOM 1753 C C . ARG A 1 225 ? -22.860 3.595 57.812 1.00 95.00 225 ARG A C 1
ATOM 1755 O O . ARG A 1 225 ? -22.361 3.642 58.932 1.00 95.00 225 ARG A O 1
ATOM 1762 N N . LEU A 1 226 ? -23.562 4.607 57.299 1.00 94.81 226 LEU A N 1
ATOM 1763 C CA . LEU A 1 226 ? -23.942 5.799 58.067 1.00 94.81 226 LEU A CA 1
ATOM 1764 C C . LEU A 1 226 ? -25.140 5.519 58.986 1.00 94.81 226 LEU A C 1
ATOM 1766 O O . LEU A 1 226 ? -25.088 5.883 60.153 1.00 94.81 226 LEU A O 1
ATOM 1770 N N . ASN A 1 227 ? -26.162 4.804 58.504 1.00 92.12 227 ASN A N 1
ATOM 1771 C CA . ASN A 1 227 ? -27.317 4.417 59.328 1.00 92.12 227 ASN A CA 1
ATOM 1772 C C . ASN A 1 227 ? -26.931 3.461 60.474 1.00 92.12 227 ASN A C 1
ATOM 1774 O O . ASN A 1 227 ? -27.522 3.526 61.540 1.00 92.12 227 ASN A O 1
ATOM 1778 N N . LEU A 1 228 ? -25.906 2.618 60.293 1.00 91.38 228 LEU A N 1
ATOM 1779 C CA . LEU A 1 228 ? -25.334 1.762 61.350 1.00 91.38 228 LEU A CA 1
ATOM 1780 C C . LEU A 1 228 ? -24.386 2.504 62.321 1.00 91.38 228 LEU A C 1
ATOM 1782 O O . LEU A 1 228 ? -23.706 1.866 63.125 1.00 91.38 228 LEU A O 1
ATOM 1786 N N . ARG A 1 229 ? -24.274 3.833 62.213 1.00 84.31 229 ARG A N 1
ATOM 1787 C CA . ARG A 1 229 ? -23.426 4.700 63.053 1.00 84.31 229 ARG A CA 1
ATOM 1788 C C . ARG A 1 229 ? -24.207 5.825 63.746 1.00 84.31 229 ARG A C 1
ATOM 1790 O O . ARG A 1 229 ? -23.576 6.692 64.350 1.00 84.31 229 ARG A O 1
ATOM 1797 N N . SER A 1 230 ? -25.535 5.815 63.630 1.00 65.94 230 SER A N 1
ATOM 1798 C CA . SER A 1 230 ? -26.464 6.764 64.250 1.00 65.94 230 SER A CA 1
ATOM 1799 C C . SER A 1 230 ? -27.401 6.064 65.233 1.00 65.94 230 SER A C 1
ATOM 1801 O O . SER A 1 230 ? -28.147 6.824 65.890 1.00 65.94 230 SER A O 1
#

Radius of gyration: 40.73 Å; Cα contacts (8 Å, |Δi|>4): 24; chains: 1; bounding box: 95×104×112 Å